Protein AF-A0A820H474-F1 (afdb_monomer)

Radius of gyration: 33.96 Å; Cα contacts (8 Å, |Δi|>4): 277; chains: 1; bounding box: 76×94×63 Å

Foldseek 3Di:
DADDPPPDDPVNLLVVLVVVVVVPVVVSVVSCVVGPDPPVVSVVVNVVVVVVVVVVPPDDDDDPPPDPPPDDDDDDPVVVVVVVVVCVVPDDVVVVVVVVVVVVVVVVVVVVVVVVVVVVVVVVVVLPPQPPDDQAAAADDFLQQLQRQLCSLVSHPPPDDLVVLVVLVVVVCVVDPDDDCVCCVRRFDDPVSSQVSLVVVQKHKDKQPVVVPRDPPPDPQVQFSWKWKDAPNTGIHTWGDRSQWIWTRRNNDPDIDTQGHPVSVVVVVVVCCVVGPDMIMMTMHGHDCPPPPPPD

Nearest PDB structures (foldseek):
  6pgv-assembly1_A  TM=8.578E-01  e=9.387E-12  Homo sapiens
  3o65-assembly4_G  TM=7.743E-01  e=4.081E-11  Homo sapiens
  1yzb-assembly1_A  TM=7.506E-01  e=2.184E-09  Homo sapiens
  2dos-assembly1_A  TM=6.945E-01  e=6.989E-09  Homo sapiens
  6qml-assembly1_A  TM=4.320E-01  e=1.211E-03  Homo sapiens

Mean predicted aligned error: 19.17 Å

Sequence (296 aa):
LPFVPQGRTREHILNEFQAITALNIDDAIHFLDQYDWKLGDIITDYYDGIELKQNSNQNPSLGRFYSHDDFPEQHDEDSDRHYAQLLQLYGDTDEWARQQQQQQQQQQQQQQQQQQQQQQQRQQKSTKAIDNTPIYHEKQRLMRCGLHSLNNLFQIPKLFTPHNLESIVREYDKRKFFNDYRTLWLGNYDLRILIEAINRCGFDVRQINIYHGESIYHLPWDSYFGLLVNLNGAHWFTIKNHNGIYYNLDSTLRKPIQIGQKERLIQYLMDLMRKTRTVYLFVVSQQINEKRHSFK

pLDDT: mean 74.32, std 21.0, range [29.17, 98.69]

Secondary structure (DSSP, 8-state):
---PPTT--HHHHHHHHHHHHTT-HHHHHHHHTTS-S-HHHHHHHHHHHHHHHHHTTS-SS------TTSS-----HHHHHHHHHHHHHH--HHHHHHHHHHHHHHHHHHHHHHHHHHHHHHHHHHHH----PPPP-PPP-TT-HHHHHHHHHHT-TTSS-HHHHHHHHHHHHTT-S---GGGGGGT---HHHHHHHHHTTTEEEEEE-GGGT--TTSS-GGGSSEEEEEETTTEEEEEEEETTEEEE--TTSSSPEEEESHHHHHHHHHHHHHHSS-EEEEEEEE----------

Structure (mmCIF, N/CA/C/O backbone):
data_AF-A0A820H474-F1
#
_entry.id   AF-A0A820H474-F1
#
loop_
_atom_site.group_PDB
_atom_site.id
_atom_site.type_symbol
_atom_site.label_atom_id
_atom_site.label_alt_id
_atom_site.label_comp_id
_atom_site.label_asym_id
_atom_site.label_entity_id
_atom_site.label_seq_id
_atom_site.pdbx_PDB_ins_code
_atom_site.Cartn_x
_atom_site.Cartn_y
_atom_site.Cartn_z
_atom_site.occupancy
_atom_site.B_iso_or_equiv
_atom_site.auth_seq_id
_atom_site.auth_comp_id
_atom_site.auth_asym_id
_atom_site.auth_atom_id
_atom_site.pdbx_PDB_model_num
ATOM 1 N N . LEU A 1 1 ? -5.145 44.796 -23.746 1.00 29.17 1 LEU A N 1
ATOM 2 C CA . LEU A 1 1 ? -6.568 44.745 -23.346 1.00 29.17 1 LEU A CA 1
ATOM 3 C C . LEU A 1 1 ? -6.895 43.282 -23.093 1.00 29.17 1 LEU A C 1
ATOM 5 O O . LEU A 1 1 ? -6.706 42.505 -24.023 1.00 29.17 1 LEU A O 1
ATOM 9 N N . PRO A 1 2 ? -7.228 42.878 -21.859 1.00 35.62 2 PRO A N 1
ATOM 10 C CA . PRO A 1 2 ? -7.486 41.473 -21.566 1.00 35.62 2 PRO A CA 1
ATOM 11 C C . PRO A 1 2 ? -8.771 41.005 -22.265 1.00 35.62 2 PRO A C 1
ATOM 13 O O . PRO A 1 2 ? -9.711 41.779 -22.452 1.00 35.62 2 PRO A O 1
ATOM 16 N N . PHE A 1 3 ? -8.748 39.754 -22.723 1.00 38.84 3 PHE A N 1
ATOM 17 C CA . PHE A 1 3 ? -9.725 39.142 -23.619 1.00 38.84 3 PHE A CA 1
ATOM 18 C C . PHE A 1 3 ? -11.009 38.796 -22.854 1.00 38.84 3 PHE A C 1
ATOM 20 O O . PHE A 1 3 ? -11.059 37.830 -22.101 1.00 38.84 3 PHE A O 1
ATOM 27 N N . VAL A 1 4 ? -12.054 39.598 -23.044 1.00 50.22 4 VAL A N 1
ATOM 28 C CA . VAL A 1 4 ? -13.419 39.253 -22.637 1.00 50.22 4 VAL A CA 1
ATOM 29 C C . VAL A 1 4 ? -14.017 38.402 -23.765 1.00 50.22 4 VAL A C 1
ATOM 31 O O . VAL A 1 4 ? -14.004 38.869 -24.910 1.00 50.22 4 VAL A O 1
ATOM 34 N N . PRO A 1 5 ? -14.525 37.180 -23.508 1.00 48.34 5 PRO A N 1
ATOM 35 C CA . PRO A 1 5 ? -15.262 36.423 -24.517 1.00 48.34 5 PRO A CA 1
ATOM 36 C C . PRO A 1 5 ? -16.361 37.318 -25.100 1.00 48.34 5 PRO A C 1
ATOM 38 O O . PRO A 1 5 ? -17.125 37.921 -24.341 1.00 48.34 5 PRO A O 1
ATOM 41 N N . GLN A 1 6 ? -16.388 37.476 -26.427 1.00 48.12 6 GLN A N 1
ATOM 42 C CA . GLN A 1 6 ? -17.231 38.470 -27.100 1.00 48.12 6 GLN A CA 1
ATOM 43 C C . GLN A 1 6 ? -18.674 38.451 -26.560 1.00 48.12 6 GLN A C 1
ATOM 45 O O . GLN A 1 6 ? -19.366 37.440 -26.645 1.00 48.12 6 GLN A O 1
ATOM 50 N N . GLY A 1 7 ? -19.115 39.586 -26.003 1.00 56.84 7 GLY A N 1
ATOM 51 C CA . GLY A 1 7 ? -20.510 39.835 -25.621 1.00 56.84 7 GLY A CA 1
ATOM 52 C C . GLY A 1 7 ? -20.870 39.719 -24.135 1.00 56.84 7 GLY A C 1
ATOM 53 O O . GLY A 1 7 ? -22.010 40.022 -23.791 1.00 56.84 7 GLY A O 1
ATOM 54 N N . ARG A 1 8 ? -19.958 39.331 -23.230 1.00 63.09 8 ARG A N 1
ATOM 55 C CA . ARG A 1 8 ? -20.261 39.295 -21.782 1.00 63.09 8 ARG A CA 1
ATOM 56 C C . ARG A 1 8 ? -19.648 40.481 -21.041 1.00 63.09 8 ARG A C 1
ATOM 58 O O . ARG A 1 8 ? -18.460 40.734 -21.162 1.00 63.09 8 ARG A O 1
ATOM 65 N N . THR A 1 9 ? -20.443 41.217 -20.270 1.00 69.69 9 THR A N 1
ATOM 66 C CA . THR A 1 9 ? -19.934 42.292 -19.405 1.00 69.69 9 THR A CA 1
ATOM 67 C C . THR A 1 9 ? -19.422 41.701 -18.091 1.00 69.69 9 THR A C 1
ATOM 69 O O . THR A 1 9 ? -19.825 40.608 -17.689 1.00 69.69 9 THR A O 1
ATOM 72 N N . ARG A 1 10 ? -18.550 42.435 -17.389 1.00 66.38 10 ARG A N 1
ATOM 73 C CA . ARG A 1 10 ? -18.084 42.081 -16.033 1.00 66.38 10 ARG A CA 1
ATOM 74 C C . ARG A 1 10 ? -19.255 41.804 -15.082 1.00 66.38 10 ARG A C 1
ATOM 76 O O . ARG A 1 10 ? -19.205 40.869 -14.294 1.00 66.38 10 ARG A O 1
ATOM 83 N N . GLU A 1 11 ? -20.318 42.592 -15.204 1.00 66.19 11 GLU A N 1
ATOM 84 C CA . GLU A 1 11 ? -21.533 42.480 -14.397 1.00 66.19 11 GLU A CA 1
ATOM 85 C C . GLU A 1 11 ? -22.306 41.181 -14.672 1.00 66.19 11 GLU A C 1
ATOM 87 O O . GLU A 1 11 ? -22.766 40.531 -13.738 1.00 66.19 11 GLU A O 1
ATOM 92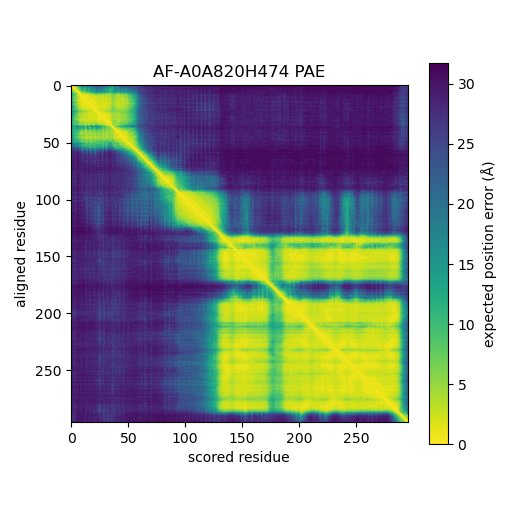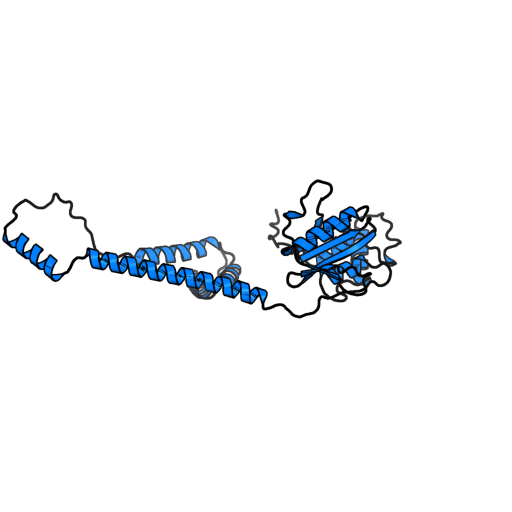 N N . HIS A 1 12 ? -22.372 40.730 -15.931 1.00 71.88 12 HIS A N 1
ATOM 93 C CA . HIS A 1 12 ? -22.974 39.433 -16.259 1.00 71.88 12 HIS A CA 1
ATOM 94 C C . HIS A 1 12 ? -22.206 38.266 -15.628 1.00 71.88 12 HIS A C 1
ATOM 96 O O . HIS A 1 12 ? -22.824 37.346 -15.098 1.00 71.88 12 HIS A O 1
ATOM 102 N N . ILE A 1 13 ? -20.872 38.325 -15.646 1.00 70.56 13 ILE A N 1
ATOM 103 C CA . ILE A 1 13 ? -20.016 37.287 -15.054 1.00 70.56 13 ILE A CA 1
ATOM 104 C C . ILE A 1 13 ? -20.186 37.262 -13.529 1.00 70.56 13 ILE A C 1
ATOM 106 O O . ILE A 1 13 ? -20.296 36.184 -12.948 1.00 70.56 13 ILE A O 1
ATOM 110 N N . LEU A 1 14 ? -20.268 38.433 -12.886 1.00 72.31 14 LEU A N 1
ATOM 111 C CA . LEU A 1 14 ? -20.491 38.529 -11.443 1.00 72.31 14 LEU A CA 1
ATOM 112 C C . LEU A 1 14 ? -21.861 37.959 -11.046 1.00 72.31 14 LEU A C 1
ATOM 114 O O . LEU A 1 14 ? -21.935 37.171 -10.111 1.00 72.31 14 LEU A O 1
ATOM 118 N N . ASN A 1 15 ? -22.932 38.286 -11.772 1.00 73.19 15 ASN A N 1
ATOM 119 C CA . ASN A 1 15 ? -24.275 37.777 -11.469 1.00 73.19 15 ASN A CA 1
ATOM 120 C C . ASN A 1 15 ? -24.384 36.251 -11.636 1.00 73.19 15 ASN A C 1
ATOM 122 O O . ASN A 1 15 ? -25.023 35.580 -10.826 1.00 73.19 15 ASN A O 1
ATOM 126 N N . GLU A 1 16 ? -23.739 35.685 -12.657 1.00 74.25 16 GLU A N 1
ATOM 127 C CA . GLU A 1 16 ? -23.699 34.235 -12.873 1.00 74.25 16 GLU A CA 1
ATOM 128 C C . GLU A 1 16 ? -22.877 33.535 -11.780 1.00 74.25 16 GLU A C 1
ATOM 130 O O . GLU A 1 16 ? -23.327 32.546 -11.203 1.00 74.25 16 GLU A O 1
ATOM 135 N N . PHE A 1 17 ? -21.733 34.112 -11.397 1.00 74.19 17 PHE A N 1
ATOM 136 C CA . PHE A 1 17 ? -20.937 33.637 -10.266 1.00 74.19 17 PHE A CA 1
ATOM 137 C C . PHE A 1 17 ? -21.728 33.652 -8.947 1.00 74.19 17 PHE A C 1
ATOM 139 O O . PHE A 1 17 ? -21.690 32.676 -8.197 1.00 74.19 17 PHE A O 1
ATOM 146 N N . GLN A 1 18 ? -22.496 34.712 -8.678 1.00 70.88 18 GLN A N 1
ATOM 147 C CA . GLN A 1 18 ? -23.372 34.805 -7.504 1.00 70.88 18 GLN A CA 1
ATOM 148 C C . GLN A 1 18 ? -24.425 33.691 -7.489 1.00 70.88 18 GLN A C 1
ATOM 150 O O . GLN A 1 18 ? -24.633 33.046 -6.460 1.00 70.88 18 GLN A O 1
ATOM 155 N N . ALA A 1 19 ? -25.059 33.430 -8.637 1.00 70.88 19 ALA A N 1
ATOM 156 C CA . ALA A 1 19 ? -26.071 32.386 -8.766 1.00 70.88 19 ALA A CA 1
ATOM 157 C C . ALA A 1 19 ? -25.490 30.978 -8.555 1.00 70.88 19 ALA A C 1
ATOM 159 O O . ALA A 1 19 ? -26.107 30.160 -7.874 1.00 70.88 19 ALA A O 1
ATOM 160 N N . ILE A 1 20 ? -24.295 30.702 -9.089 1.00 66.06 20 ILE A N 1
ATOM 161 C CA . ILE A 1 20 ? -23.618 29.408 -8.919 1.00 66.06 20 ILE A CA 1
ATOM 162 C C . ILE A 1 20 ? -23.154 29.235 -7.467 1.00 66.06 20 ILE A C 1
ATOM 164 O O . ILE A 1 20 ? -23.406 28.190 -6.873 1.00 66.06 20 ILE A O 1
ATOM 168 N N . THR A 1 21 ? -22.574 30.274 -6.855 1.00 67.12 21 THR A N 1
ATOM 169 C CA . THR A 1 21 ? -22.100 30.240 -5.456 1.00 67.12 21 THR A CA 1
ATOM 170 C C . THR A 1 21 ? -23.235 29.962 -4.469 1.00 67.12 21 THR A C 1
ATOM 172 O O . THR A 1 21 ? -23.033 29.251 -3.487 1.00 67.12 21 THR A O 1
ATOM 175 N N . ALA A 1 22 ? -24.443 30.472 -4.734 1.00 66.25 22 ALA A N 1
ATOM 176 C CA . ALA A 1 22 ? -25.623 30.196 -3.913 1.00 66.25 22 ALA A CA 1
ATOM 177 C C . ALA A 1 22 ? -26.057 28.717 -3.942 1.00 66.25 22 ALA A C 1
ATOM 179 O O . ALA A 1 22 ? -26.759 28.267 -3.036 1.00 66.25 22 ALA A O 1
ATOM 180 N N . LEU A 1 23 ? -25.653 27.967 -4.971 1.00 64.62 23 LEU A N 1
ATOM 181 C CA . LEU A 1 23 ? -25.986 26.556 -5.154 1.00 64.62 23 LEU A CA 1
ATOM 182 C C . LEU A 1 23 ? -24.843 25.635 -4.709 1.00 64.62 23 LEU A C 1
ATOM 184 O O . LEU A 1 23 ? -25.094 24.649 -4.015 1.00 64.62 23 LEU A O 1
ATOM 188 N N . ASN A 1 24 ? -23.605 25.944 -5.108 1.00 69.56 24 ASN A N 1
ATOM 189 C CA . ASN A 1 24 ? -22.411 25.164 -4.796 1.00 69.56 24 ASN A CA 1
ATOM 190 C C . ASN A 1 24 ? -21.128 25.999 -4.973 1.00 69.56 24 ASN A C 1
ATOM 192 O O . ASN A 1 24 ? -20.875 26.565 -6.036 1.00 69.56 24 ASN A O 1
ATOM 196 N N . ILE A 1 25 ? -20.283 26.030 -3.941 1.00 60.50 25 ILE A N 1
ATOM 197 C CA . ILE A 1 25 ? -19.043 26.812 -3.945 1.00 60.50 25 ILE A CA 1
ATOM 198 C C . ILE A 1 25 ? -17.954 26.200 -4.840 1.00 60.50 25 ILE A C 1
ATOM 200 O O . ILE A 1 25 ? -17.202 26.939 -5.469 1.00 60.50 25 ILE A O 1
ATOM 204 N N . ASP A 1 26 ? -17.903 24.871 -4.963 1.00 61.31 26 ASP A N 1
ATOM 205 C CA . ASP A 1 26 ? -16.876 24.187 -5.762 1.00 61.31 26 ASP A CA 1
ATOM 206 C C . ASP A 1 26 ? -17.109 24.404 -7.266 1.00 61.31 26 ASP A C 1
ATOM 208 O O . ASP A 1 26 ? -16.172 24.648 -8.031 1.00 61.31 26 ASP A O 1
ATOM 212 N N . ASP A 1 27 ? -18.378 24.422 -7.685 1.00 65.75 27 ASP A N 1
ATOM 213 C CA . ASP A 1 27 ? -18.767 24.736 -9.063 1.00 65.75 27 ASP A CA 1
ATOM 214 C C . ASP A 1 27 ? -18.504 26.212 -9.398 1.00 65.75 27 ASP A C 1
ATOM 216 O O . ASP A 1 27 ? -18.138 26.541 -10.528 1.00 65.75 27 ASP A O 1
ATOM 220 N N . ALA A 1 28 ? -18.627 27.109 -8.414 1.00 62.97 28 ALA A N 1
ATOM 221 C CA . ALA A 1 28 ? -18.324 28.528 -8.577 1.00 62.97 28 ALA A CA 1
ATOM 222 C C . ALA A 1 28 ? -16.819 28.767 -8.786 1.00 62.97 28 ALA A C 1
ATOM 224 O O . ALA A 1 28 ? -16.430 29.567 -9.637 1.00 62.97 28 ALA A O 1
ATOM 225 N N . ILE A 1 29 ? -15.969 28.025 -8.069 1.00 61.88 29 ILE A N 1
ATOM 226 C CA . ILE A 1 29 ? -14.510 28.043 -8.256 1.00 61.88 29 ILE A CA 1
ATOM 227 C C . ILE A 1 29 ? -14.154 27.542 -9.662 1.00 61.88 29 ILE A C 1
ATOM 229 O O . ILE A 1 29 ? -13.389 28.194 -10.372 1.00 61.88 29 ILE A O 1
ATOM 233 N N . HIS A 1 30 ? -14.759 26.436 -10.106 1.00 66.94 30 HIS A N 1
ATOM 234 C CA . HIS A 1 30 ? -14.556 25.917 -11.460 1.00 66.94 30 HIS A CA 1
ATOM 235 C C . HIS A 1 30 ? -15.067 26.856 -12.563 1.00 66.94 30 HIS A C 1
ATOM 237 O O . HIS A 1 30 ? -14.455 26.922 -13.630 1.00 66.94 30 HIS A O 1
ATOM 243 N N . PHE A 1 31 ? -16.159 27.588 -12.326 1.00 70.44 31 PHE A N 1
ATOM 244 C CA . PHE A 1 31 ? -16.670 28.610 -13.243 1.00 70.44 31 PHE A CA 1
ATOM 245 C C . PHE A 1 31 ? -15.682 29.772 -13.406 1.00 70.44 31 PHE A C 1
ATOM 247 O O . PHE A 1 31 ? -15.461 30.237 -14.524 1.00 70.44 31 PHE A O 1
ATOM 254 N N . LEU A 1 32 ? -15.046 30.216 -12.317 1.00 64.88 32 LEU A N 1
ATOM 255 C CA . LEU A 1 32 ? -14.067 31.302 -12.374 1.00 64.88 32 LEU A CA 1
ATOM 256 C C . LEU A 1 32 ? -12.734 30.897 -13.007 1.00 64.88 32 LEU A C 1
ATOM 258 O O . LEU A 1 32 ? -12.120 31.724 -13.676 1.00 64.88 32 LEU A O 1
ATOM 262 N N . ASP A 1 33 ? -12.328 29.632 -12.880 1.00 64.88 33 ASP A N 1
ATOM 263 C CA . ASP A 1 33 ? -11.108 29.089 -13.503 1.00 64.88 33 ASP A CA 1
ATOM 264 C C . ASP A 1 33 ? -11.126 29.184 -15.048 1.00 64.88 33 ASP A C 1
ATOM 266 O O . ASP A 1 33 ? -10.090 29.055 -15.700 1.00 64.88 33 ASP A O 1
ATOM 270 N N . GLN A 1 34 ? -12.297 29.432 -15.647 1.00 67.12 34 GLN A N 1
ATOM 271 C CA . GLN A 1 34 ? -12.477 29.626 -17.091 1.00 67.12 34 GLN A CA 1
ATOM 272 C C . GLN A 1 34 ? -12.147 31.050 -17.561 1.00 67.12 34 GLN A C 1
ATOM 274 O O . GLN A 1 34 ? -12.079 31.296 -18.769 1.00 67.12 34 GLN A O 1
ATOM 279 N N . TYR A 1 35 ? -11.945 31.991 -16.636 1.00 63.78 35 TYR A N 1
ATOM 280 C CA . TYR A 1 35 ? -11.673 33.385 -16.944 1.00 63.78 35 TYR A CA 1
ATOM 281 C C . TYR A 1 35 ? -10.276 33.793 -16.445 1.00 63.78 35 TYR A C 1
ATOM 283 O O . TYR A 1 35 ? -9.976 33.734 -15.261 1.00 63.78 35 TYR A O 1
ATOM 291 N N . ASP A 1 36 ? -9.420 34.261 -17.359 1.00 52.41 36 ASP A N 1
ATOM 292 C CA . ASP A 1 36 ? -7.988 34.562 -17.132 1.00 52.41 36 ASP A CA 1
ATOM 293 C C . ASP A 1 36 ? -7.721 35.842 -16.299 1.00 52.41 36 ASP A C 1
ATOM 295 O O . ASP A 1 36 ? -6.637 36.424 -16.334 1.00 52.41 36 ASP A O 1
ATOM 299 N N . TRP A 1 37 ? -8.721 36.348 -15.573 1.00 53.03 37 TRP A N 1
ATOM 300 C CA . TRP A 1 37 ? -8.596 37.556 -14.757 1.00 53.03 37 TRP A CA 1
ATOM 301 C C . TRP A 1 37 ? -8.612 37.223 -13.269 1.00 53.03 37 TRP A C 1
ATOM 303 O O . TRP A 1 37 ? -9.170 36.218 -12.844 1.00 53.03 37 TRP A O 1
ATOM 313 N N . LYS A 1 38 ? -7.935 38.064 -12.480 1.00 52.91 38 LYS A N 1
ATOM 314 C CA . LYS A 1 38 ? -7.647 37.852 -11.058 1.00 52.91 38 LYS A CA 1
ATOM 315 C C . LYS A 1 38 ? -8.900 37.413 -10.296 1.00 52.91 38 LYS A C 1
ATOM 317 O O . LYS A 1 38 ? -9.735 38.244 -9.954 1.00 52.91 38 LYS A O 1
ATOM 322 N N . LEU A 1 39 ? -8.946 36.119 -9.967 1.00 51.38 39 LEU A N 1
ATOM 323 C CA . LEU A 1 39 ? -9.909 35.468 -9.073 1.00 51.38 39 LEU A CA 1
ATOM 324 C C . LEU A 1 39 ? -10.224 36.331 -7.835 1.00 51.38 39 LEU A C 1
ATOM 326 O O . LEU A 1 39 ? -11.364 36.399 -7.390 1.00 51.38 39 LEU A O 1
ATOM 330 N N . GLY A 1 40 ? -9.208 37.040 -7.330 1.00 52.34 40 GLY A N 1
ATOM 331 C CA . GLY A 1 40 ? -9.319 37.963 -6.205 1.00 52.34 40 GLY A CA 1
ATOM 332 C C . GLY A 1 40 ? -10.338 39.084 -6.406 1.00 52.34 40 GLY A C 1
ATOM 333 O O . GLY A 1 40 ? -11.150 39.289 -5.520 1.00 52.34 40 GLY A O 1
ATOM 334 N N . ASP A 1 41 ? -10.374 39.755 -7.561 1.00 59.50 41 ASP A N 1
ATOM 335 C CA . ASP A 1 41 ? -11.174 40.980 -7.719 1.00 59.50 41 ASP A CA 1
ATOM 336 C C . ASP A 1 41 ? -12.693 40.684 -7.771 1.00 59.50 41 ASP A C 1
ATOM 338 O O . ASP A 1 41 ? -13.494 41.501 -7.330 1.00 59.50 41 ASP A O 1
ATOM 342 N N . ILE A 1 42 ? -13.115 39.512 -8.275 1.00 58.66 42 ILE A N 1
ATOM 343 C CA . ILE A 1 42 ? -14.535 39.070 -8.251 1.00 58.66 42 ILE A CA 1
ATOM 344 C C . ILE A 1 42 ? -14.956 38.687 -6.853 1.00 58.66 42 ILE A C 1
ATOM 346 O O . ILE A 1 42 ? -16.050 39.021 -6.406 1.00 58.66 42 ILE A O 1
ATOM 350 N N . ILE A 1 43 ? -14.099 37.897 -6.212 1.00 58.91 43 ILE A N 1
ATOM 351 C CA . ILE A 1 43 ? -14.363 37.331 -4.904 1.00 58.91 43 ILE A CA 1
ATOM 352 C C . ILE A 1 43 ? -14.463 38.476 -3.900 1.00 58.91 43 ILE A C 1
ATOM 354 O O . ILE A 1 43 ? -15.434 38.525 -3.150 1.00 58.91 43 ILE A O 1
ATOM 358 N N . THR A 1 44 ? -13.529 39.429 -3.949 1.00 56.59 44 THR A N 1
ATOM 359 C CA . THR A 1 44 ? -13.573 40.648 -3.140 1.00 56.59 44 THR A CA 1
ATOM 360 C C . THR A 1 44 ? -14.863 41.428 -3.388 1.00 56.59 44 THR A C 1
ATOM 362 O O . THR A 1 44 ? -15.607 41.628 -2.439 1.00 56.59 44 THR A O 1
ATOM 365 N N . ASP A 1 45 ? -15.225 41.742 -4.637 1.00 62.88 45 ASP A N 1
ATOM 366 C CA . ASP A 1 45 ? -16.471 42.474 -4.930 1.00 62.88 45 ASP A CA 1
ATOM 367 C C . ASP A 1 45 ? -17.743 41.727 -4.470 1.00 62.88 45 ASP A C 1
ATOM 369 O O . ASP A 1 45 ? -18.729 42.347 -4.062 1.00 62.88 45 ASP A O 1
ATOM 373 N N . TYR A 1 46 ? -17.757 40.390 -4.539 1.00 64.44 46 TYR A N 1
ATOM 374 C CA . TYR A 1 46 ? -18.878 39.578 -4.061 1.00 64.44 46 TYR A CA 1
ATOM 375 C C . TYR A 1 46 ? -19.029 39.652 -2.541 1.00 64.44 46 TYR A C 1
ATOM 377 O O . TYR A 1 46 ? -20.136 39.880 -2.047 1.00 64.44 46 TYR A O 1
ATOM 385 N N . TYR A 1 47 ? -17.930 39.475 -1.805 1.00 57.38 47 TYR A N 1
ATOM 386 C CA . TYR A 1 47 ? -17.945 39.531 -0.346 1.00 57.38 47 TYR A CA 1
ATOM 387 C C . TYR A 1 47 ? -18.170 40.958 0.167 1.00 57.38 47 TYR A C 1
ATOM 389 O O . TYR A 1 47 ? -18.993 41.128 1.064 1.00 57.38 47 TYR A O 1
ATOM 397 N N . ASP A 1 48 ? -17.589 41.974 -0.474 1.00 61.38 48 ASP A N 1
ATOM 398 C CA . ASP A 1 48 ? -17.863 43.387 -0.190 1.00 61.38 48 ASP A CA 1
ATOM 399 C C . ASP A 1 48 ? -19.342 43.714 -0.451 1.00 61.38 48 ASP A C 1
ATOM 401 O O . ASP A 1 48 ? -19.987 44.405 0.334 1.00 61.38 48 ASP A O 1
ATOM 405 N N . GLY A 1 49 ? -19.943 43.162 -1.511 1.00 59.31 49 GLY A N 1
ATOM 406 C CA . GLY A 1 49 ? -21.375 43.292 -1.787 1.00 59.31 49 GLY A CA 1
ATOM 407 C C . GLY A 1 49 ? -22.277 42.611 -0.747 1.00 59.31 49 GLY A C 1
ATOM 408 O O . GLY A 1 49 ? -23.377 43.101 -0.475 1.00 59.31 49 GLY A O 1
ATOM 409 N N . ILE A 1 50 ? -21.838 41.500 -0.145 1.00 56.44 50 ILE A N 1
ATOM 410 C CA . ILE A 1 50 ? -22.527 40.852 0.984 1.00 56.44 50 ILE A CA 1
ATOM 411 C C . ILE A 1 50 ? -22.394 41.709 2.243 1.00 56.44 50 ILE A C 1
ATOM 413 O O . ILE A 1 50 ? -23.393 41.938 2.923 1.00 56.44 50 ILE A O 1
ATOM 417 N N . GLU A 1 51 ? -21.196 42.207 2.536 1.00 44.06 51 GLU A N 1
ATOM 418 C CA . GLU A 1 51 ? -20.903 43.013 3.721 1.00 44.06 51 GLU A CA 1
ATOM 419 C C . GLU A 1 51 ? -21.620 44.372 3.663 1.00 44.06 51 GLU A C 1
ATOM 421 O O . GLU A 1 51 ? -22.220 44.809 4.645 1.00 44.06 51 GLU A O 1
ATOM 426 N N . LEU A 1 52 ? -21.705 44.985 2.477 1.00 44.88 52 LEU A N 1
ATOM 427 C CA . LEU A 1 52 ? -22.513 46.179 2.225 1.00 44.88 52 LEU A CA 1
ATOM 428 C C . LEU A 1 52 ? -24.017 45.905 2.345 1.00 44.88 52 LEU A C 1
ATOM 430 O O . LEU A 1 52 ? -24.722 46.749 2.889 1.00 44.88 52 LEU A O 1
ATOM 434 N N . LYS A 1 53 ? -24.527 44.742 1.905 1.00 47.38 53 LYS A N 1
ATOM 435 C CA . LYS A 1 53 ? -25.948 44.362 2.080 1.00 47.38 53 LYS A CA 1
ATOM 436 C C . LYS A 1 53 ? -26.306 44.021 3.531 1.00 47.38 53 LYS A C 1
ATOM 438 O O . LYS A 1 53 ? -27.436 44.254 3.961 1.00 47.38 53 LYS A O 1
ATOM 443 N N . GLN A 1 54 ? -25.357 43.476 4.290 1.00 41.50 54 GLN A N 1
ATOM 444 C CA . GLN A 1 54 ? -25.508 43.219 5.723 1.00 41.50 54 GLN A CA 1
ATOM 445 C C . GLN A 1 54 ? -25.439 44.521 6.535 1.00 41.50 54 GLN A C 1
ATOM 447 O O . GLN A 1 54 ? -26.235 44.694 7.457 1.00 41.50 54 GLN A O 1
ATOM 452 N N . ASN A 1 55 ? -24.594 45.475 6.130 1.00 38.78 55 ASN A N 1
ATOM 453 C CA . ASN A 1 55 ? -24.528 46.811 6.729 1.00 38.78 55 ASN A CA 1
ATOM 454 C C . ASN A 1 55 ? -25.675 47.736 6.278 1.00 38.78 55 ASN A C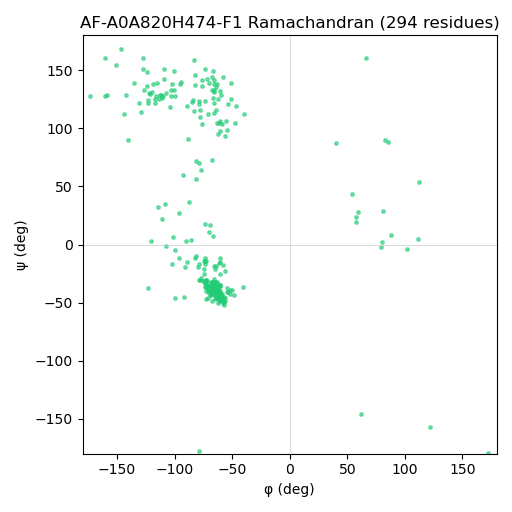 1
ATOM 456 O O . ASN A 1 55 ? -26.121 48.567 7.062 1.00 38.78 55 ASN A O 1
ATOM 460 N N . SER A 1 56 ? -26.235 47.570 5.073 1.00 41.00 56 SER A N 1
ATOM 461 C CA . SER A 1 56 ? -27.406 48.339 4.613 1.00 41.00 56 SER A CA 1
ATOM 462 C C . SER A 1 56 ? -28.725 47.901 5.257 1.00 41.00 56 SER A C 1
ATOM 464 O O . SER A 1 56 ? -29.719 48.614 5.155 1.0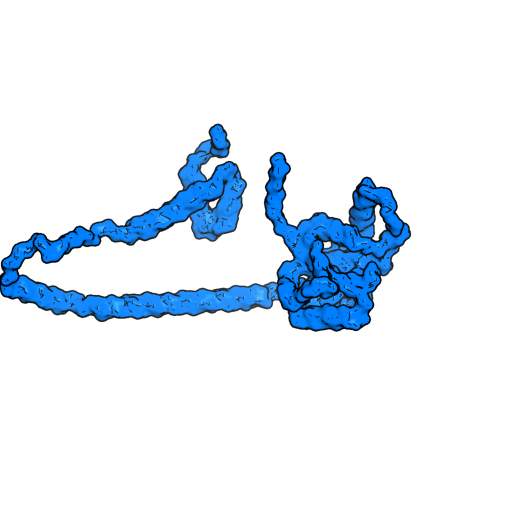0 41.00 56 SER A O 1
ATOM 466 N N . ASN A 1 57 ? -28.747 46.738 5.917 1.00 36.72 57 ASN A N 1
ATOM 467 C CA . ASN A 1 57 ? -29.874 46.281 6.734 1.00 36.72 57 ASN A CA 1
ATOM 468 C C . ASN A 1 57 ? -29.823 46.808 8.181 1.00 36.72 57 ASN A C 1
ATOM 470 O O . ASN A 1 57 ? -30.709 46.494 8.977 1.00 36.72 57 ASN A O 1
ATOM 474 N N . GLN A 1 58 ? -28.847 47.660 8.519 1.00 36.19 58 GLN A N 1
ATOM 475 C CA . GLN A 1 58 ? -28.916 48.515 9.700 1.00 36.19 58 GLN A CA 1
ATOM 476 C C . GLN A 1 58 ? -29.611 49.838 9.344 1.00 36.19 58 GLN A C 1
ATOM 478 O O . GLN A 1 58 ? -28.995 50.804 8.913 1.00 36.19 58 GLN A O 1
ATOM 483 N N . ASN A 1 59 ? -30.932 49.834 9.519 1.00 30.73 59 ASN A N 1
ATOM 484 C CA . ASN A 1 59 ? -31.743 50.956 9.998 1.00 30.73 59 ASN A CA 1
ATOM 485 C C . ASN A 1 59 ? -31.379 52.372 9.471 1.00 30.73 59 ASN A C 1
ATOM 487 O O . ASN A 1 59 ? -30.666 53.119 10.146 1.00 30.73 59 ASN A O 1
ATOM 491 N N . PRO A 1 60 ? -31.908 52.822 8.316 1.00 34.03 60 PRO A N 1
ATOM 492 C CA . PRO A 1 60 ? -31.929 54.242 8.018 1.00 34.03 60 PRO A CA 1
ATOM 493 C C . PRO A 1 60 ? -32.999 54.889 8.901 1.00 34.03 60 PRO A C 1
ATOM 495 O O . PRO A 1 60 ? -34.167 54.522 8.827 1.00 34.03 60 PRO A O 1
ATOM 498 N N . SER A 1 61 ? -32.587 55.885 9.685 1.00 42.50 61 SER A N 1
ATOM 499 C CA . SER A 1 61 ? -33.387 56.719 10.595 1.00 42.50 61 SER A CA 1
ATOM 500 C C . SER A 1 61 ? -33.683 56.136 11.981 1.00 42.50 61 SER A C 1
ATOM 502 O O . SER A 1 61 ? -34.722 55.543 12.219 1.00 42.50 61 SER A O 1
ATOM 504 N N . LEU A 1 62 ? -32.790 56.415 12.934 1.00 31.77 62 LEU A N 1
ATOM 505 C CA . LEU A 1 62 ? -33.134 56.863 14.291 1.00 31.77 62 LEU A CA 1
ATOM 506 C C . LEU A 1 62 ? -31.843 57.227 15.032 1.00 31.77 62 LEU A C 1
ATOM 508 O O . LEU A 1 62 ? -30.906 56.438 15.075 1.00 31.77 62 LEU A O 1
ATOM 512 N N . GLY A 1 63 ? -31.801 58.429 15.610 1.00 30.95 63 GLY A N 1
ATOM 513 C CA . GLY A 1 63 ? -30.738 58.825 16.535 1.00 30.95 63 GLY A CA 1
ATOM 514 C C . GLY A 1 63 ? -29.799 59.922 16.039 1.00 30.95 63 GLY A C 1
ATOM 515 O O . GLY A 1 63 ? -28.583 59.787 16.137 1.00 30.95 63 GLY A O 1
ATOM 516 N N . ARG A 1 64 ? -30.341 61.072 15.609 1.00 32.41 64 ARG A N 1
ATOM 517 C CA . ARG A 1 64 ? -29.709 62.330 16.035 1.00 32.41 64 ARG A CA 1
ATOM 518 C C . ARG A 1 64 ? -29.762 62.302 17.561 1.00 32.41 64 ARG A C 1
ATOM 520 O O . ARG A 1 64 ? -30.834 62.467 18.134 1.00 32.41 64 ARG A O 1
ATOM 527 N N . PHE A 1 65 ? -28.633 62.010 18.193 1.00 30.73 65 PHE A N 1
ATOM 528 C CA . PHE A 1 65 ? -28.461 62.264 19.612 1.00 30.73 65 PHE A CA 1
ATOM 529 C C . PHE A 1 65 ? -28.600 63.773 19.800 1.00 30.73 65 PHE A C 1
ATOM 531 O O . PHE A 1 65 ? -27.721 64.540 19.414 1.00 30.73 65 PHE A O 1
ATOM 538 N N . TYR A 1 66 ? -29.747 64.196 20.324 1.00 31.58 66 TYR A N 1
ATOM 539 C CA . TYR A 1 66 ? -29.831 65.469 21.014 1.00 31.58 66 TYR A CA 1
ATOM 540 C C . TYR A 1 66 ? -28.922 65.335 22.236 1.00 31.58 66 TYR A C 1
ATOM 542 O O . TYR A 1 66 ? -29.135 64.456 23.074 1.00 31.58 66 TYR A O 1
ATOM 550 N N . SER A 1 67 ? -27.858 66.138 22.276 1.00 32.44 67 SER A N 1
ATOM 551 C CA . SER A 1 67 ? -27.066 66.314 23.489 1.00 32.44 67 SER A CA 1
ATOM 552 C C . SER A 1 67 ? -27.995 66.824 24.585 1.00 32.44 67 SER A C 1
ATOM 554 O O . SER A 1 67 ? -28.916 67.596 24.315 1.00 32.44 67 SER A O 1
ATOM 556 N N . HIS A 1 68 ? -27.757 66.392 25.816 1.00 40.97 68 HIS A N 1
ATOM 557 C CA . HIS A 1 68 ? -28.582 66.686 26.988 1.00 40.97 68 HIS A CA 1
ATOM 558 C C . HIS A 1 68 ? -28.517 68.164 27.444 1.00 40.97 68 HIS A C 1
ATOM 560 O O . HIS A 1 68 ? -28.929 68.469 28.554 1.00 40.97 68 HIS A O 1
ATOM 566 N N . ASP A 1 69 ? -28.031 69.074 26.591 1.00 39.31 69 ASP A N 1
ATOM 567 C CA . ASP A 1 69 ? -27.719 70.471 26.924 1.00 39.31 69 ASP A CA 1
ATOM 568 C C . ASP A 1 69 ? -28.512 71.509 26.098 1.00 39.31 69 ASP A C 1
ATOM 570 O O . ASP A 1 69 ? -28.304 72.707 26.268 1.00 39.31 69 ASP A O 1
ATOM 574 N N . ASP A 1 70 ? -29.435 71.088 25.221 1.00 39.00 70 ASP A N 1
ATOM 575 C CA . ASP A 1 70 ? -30.106 71.984 24.255 1.00 39.00 70 ASP A CA 1
ATOM 576 C C . ASP A 1 70 ? -31.625 72.171 24.472 1.00 39.00 70 ASP A C 1
ATOM 578 O O . ASP A 1 70 ? -32.358 72.398 23.511 1.00 39.00 70 ASP A O 1
ATOM 582 N N . PHE A 1 71 ? -32.136 72.128 25.709 1.00 35.50 71 PHE A N 1
ATOM 583 C CA . PHE A 1 71 ? -33.474 72.669 26.014 1.00 35.50 71 PHE A CA 1
ATOM 584 C C . PHE A 1 71 ? -33.508 73.370 27.385 1.00 35.50 71 PHE A C 1
ATOM 586 O O . PHE A 1 71 ? -33.083 72.779 28.375 1.00 35.50 71 PHE A O 1
ATOM 593 N N . PRO A 1 72 ? -34.001 74.622 27.469 1.00 38.47 72 PRO A N 1
ATOM 594 C CA . PRO A 1 72 ? -34.056 75.366 28.723 1.00 38.47 72 PRO A CA 1
ATOM 595 C C . PRO A 1 72 ? -35.053 74.737 29.708 1.00 38.47 72 PRO A C 1
ATOM 597 O O . PRO A 1 72 ? -36.190 74.437 29.346 1.00 38.47 72 PRO A O 1
ATOM 600 N N . GLU A 1 73 ? -34.611 74.579 30.958 1.00 48.25 73 GLU A N 1
ATOM 601 C CA . GLU A 1 73 ? -35.386 74.107 32.110 1.00 48.25 73 GLU A CA 1
ATOM 602 C C . GLU A 1 73 ? -36.661 74.938 32.327 1.00 48.25 73 GLU A C 1
ATOM 604 O O . GLU A 1 73 ? -36.633 75.993 32.961 1.00 48.25 73 GLU A O 1
ATOM 609 N N . GLN A 1 74 ? -37.799 74.432 31.853 1.00 48.62 74 GLN A N 1
ATOM 610 C CA . GLN A 1 74 ? -39.114 74.711 32.431 1.00 48.62 74 GLN A CA 1
ATOM 611 C C . GLN A 1 74 ? -39.935 73.418 32.395 1.00 48.62 74 GLN A C 1
ATOM 613 O O . GLN A 1 74 ? -40.603 73.113 31.410 1.00 48.62 74 GLN A O 1
ATOM 618 N N . HIS A 1 75 ? -39.837 72.627 33.466 1.00 44.72 75 HIS A N 1
ATOM 619 C CA . HIS A 1 75 ? -40.695 71.464 33.682 1.00 44.72 75 HIS A CA 1
ATOM 620 C C . HIS A 1 75 ? -42.021 71.925 34.300 1.00 44.72 75 HIS A C 1
ATOM 622 O O . HIS A 1 75 ? -42.041 72.441 35.416 1.00 44.72 75 HIS A O 1
ATOM 628 N N . ASP A 1 76 ? -43.107 71.753 33.549 1.00 53.97 76 ASP A N 1
ATOM 629 C CA . ASP A 1 76 ? -44.488 71.964 33.991 1.00 53.97 76 ASP A CA 1
ATOM 630 C C . ASP A 1 76 ? -45.080 70.614 34.447 1.00 53.97 76 ASP A C 1
ATOM 632 O O . ASP A 1 76 ? -44.855 69.590 33.790 1.00 53.97 76 ASP A O 1
ATOM 636 N N . GLU A 1 77 ? -45.830 70.592 35.556 1.00 55.16 77 GLU A N 1
ATOM 637 C CA . GLU A 1 77 ? -46.319 69.367 36.234 1.00 55.16 77 GLU A CA 1
ATOM 638 C C . GLU A 1 77 ? -47.184 68.454 35.333 1.00 55.16 77 GLU A C 1
ATOM 640 O O . GLU A 1 77 ? -47.361 67.264 35.615 1.00 55.16 77 GLU A O 1
ATOM 645 N N . ASP A 1 78 ? -47.707 68.981 34.222 1.00 53.75 78 ASP A N 1
ATOM 646 C CA . ASP A 1 78 ? -48.514 68.234 33.252 1.00 53.75 78 ASP A CA 1
ATOM 647 C C . ASP A 1 78 ? -47.691 67.274 32.369 1.00 53.75 78 ASP A C 1
ATOM 649 O O . ASP A 1 78 ? -48.214 66.247 31.920 1.00 53.75 78 ASP A O 1
ATOM 653 N N . SER A 1 79 ? -46.395 67.535 32.153 1.00 52.50 79 SER A N 1
ATOM 654 C CA . SER A 1 79 ? -45.539 66.648 31.340 1.00 52.50 79 SER A CA 1
ATOM 655 C C . SER A 1 79 ? -45.200 65.340 32.060 1.00 52.50 79 SER A C 1
ATOM 657 O O . SER A 1 79 ? -45.206 64.271 31.442 1.00 52.50 79 SER A O 1
ATOM 659 N N . ASP A 1 80 ? -44.999 65.394 33.377 1.00 54.94 80 ASP A N 1
ATOM 660 C CA . ASP A 1 80 ? -44.677 64.213 34.187 1.00 54.94 80 ASP A CA 1
ATOM 661 C C . ASP A 1 80 ? -45.867 63.248 34.282 1.00 54.94 80 ASP A C 1
ATOM 663 O O . ASP A 1 80 ? -45.697 62.024 34.260 1.00 54.94 80 ASP A O 1
ATOM 667 N N . ARG A 1 81 ? -47.100 63.775 34.292 1.00 56.06 81 ARG A N 1
ATOM 668 C CA . ARG A 1 81 ? -48.316 62.948 34.232 1.00 56.06 81 ARG A CA 1
ATOM 669 C C . ARG A 1 81 ? -48.469 62.231 32.895 1.00 56.06 81 ARG A C 1
ATOM 671 O O . ARG A 1 81 ? -48.890 61.073 32.878 1.00 56.06 81 ARG A O 1
ATOM 678 N N . HIS A 1 82 ? -48.109 62.886 31.793 1.00 52.03 82 HIS A N 1
ATOM 679 C CA . HIS A 1 82 ? -48.172 62.283 30.462 1.00 52.03 82 HIS A CA 1
ATOM 680 C C . HIS A 1 82 ? -47.120 61.174 30.295 1.00 52.03 82 HIS A C 1
ATOM 682 O O . HIS A 1 82 ? -47.419 60.106 29.759 1.00 52.03 82 HIS A O 1
ATOM 688 N N . TYR A 1 83 ? -45.912 61.377 30.833 1.00 52.34 83 TYR A N 1
ATOM 689 C CA . TYR A 1 83 ? -44.844 60.374 30.814 1.00 52.34 83 TYR A CA 1
ATOM 690 C C . TYR A 1 83 ? -45.180 59.147 31.683 1.00 52.34 83 TYR A C 1
ATOM 692 O O . TYR A 1 83 ? -44.993 58.004 31.258 1.00 52.34 83 TYR A O 1
ATOM 700 N N . ALA A 1 84 ? -45.771 59.362 32.863 1.00 55.06 84 ALA A N 1
ATOM 701 C CA . ALA A 1 84 ? -46.230 58.282 33.738 1.00 55.06 84 ALA A CA 1
ATOM 702 C C . ALA A 1 84 ? -47.376 57.452 33.121 1.00 55.06 84 ALA A C 1
ATOM 704 O O . ALA A 1 84 ? -47.406 56.229 33.280 1.00 55.06 84 ALA A O 1
ATOM 705 N N . GLN A 1 85 ? -48.293 58.084 32.377 1.00 55.72 85 GLN A N 1
ATOM 706 C CA . GLN A 1 85 ? -49.351 57.374 31.645 1.00 55.72 85 GLN A CA 1
ATOM 707 C C . GLN A 1 85 ? -48.806 56.539 30.479 1.00 55.72 85 GLN A C 1
ATOM 709 O O . GLN A 1 85 ? -49.300 55.437 30.240 1.00 55.72 85 GLN A O 1
ATOM 714 N N . LEU A 1 86 ? -47.766 57.012 29.784 1.00 51.41 86 LEU A N 1
ATOM 715 C CA . LEU A 1 86 ? -47.114 56.248 28.716 1.00 51.41 86 LEU A CA 1
ATOM 716 C C . LEU A 1 86 ? -46.391 55.003 29.256 1.00 51.41 86 LEU A C 1
ATOM 718 O O . LEU A 1 86 ? -46.520 53.931 28.669 1.00 51.41 86 LEU A O 1
ATOM 722 N N . LEU A 1 87 ? -45.719 55.092 30.408 1.00 54.97 87 LEU A N 1
ATOM 723 C CA . LEU A 1 87 ? -45.081 53.931 31.051 1.00 54.97 87 LEU A CA 1
ATOM 724 C C . LEU A 1 87 ? -46.095 52.861 31.503 1.00 54.97 87 LEU A C 1
ATOM 726 O O . LEU A 1 87 ? -45.798 51.670 31.439 1.00 54.97 87 LEU A O 1
ATOM 730 N N . GLN A 1 88 ? -47.311 53.257 31.898 1.00 56.06 88 GLN A N 1
ATOM 731 C CA . GLN A 1 88 ? -48.396 52.311 32.199 1.00 56.06 88 GLN A CA 1
ATOM 732 C C . GLN A 1 88 ? -49.002 51.661 30.946 1.00 56.06 88 GLN A C 1
ATOM 734 O O . GLN A 1 88 ? -49.432 50.511 31.016 1.00 56.06 88 GLN A O 1
ATOM 739 N N . LEU A 1 89 ? -49.049 52.374 29.814 1.00 50.56 89 LEU A N 1
ATOM 740 C CA . LEU A 1 89 ? -49.625 51.855 28.567 1.00 50.56 89 LEU A CA 1
ATOM 741 C C . LEU A 1 89 ? -48.683 50.903 27.814 1.00 50.56 89 LEU A C 1
ATOM 743 O O . LEU A 1 89 ? -49.168 50.007 27.125 1.00 50.56 89 LEU A O 1
ATOM 747 N N . TYR A 1 90 ? -47.364 51.100 27.924 1.00 52.28 90 TYR A N 1
ATOM 748 C CA . TYR A 1 90 ? -46.367 50.359 27.137 1.00 52.28 90 TYR A CA 1
ATOM 749 C C . TYR A 1 90 ? -45.687 49.192 27.867 1.00 52.28 90 TYR A C 1
ATOM 751 O O . TYR A 1 90 ? -44.989 48.419 27.213 1.00 52.28 90 TYR A O 1
ATOM 759 N N . GLY A 1 91 ? -45.964 48.991 29.160 1.00 56.16 91 GLY A N 1
ATOM 760 C CA . GLY A 1 91 ? -45.449 47.855 29.931 1.00 56.16 91 GLY A CA 1
ATOM 761 C C . GLY A 1 91 ? -43.929 47.888 30.124 1.00 56.16 91 GLY A C 1
ATOM 762 O O . GLY A 1 91 ? -43.207 48.591 29.423 1.00 56.16 91 GLY A O 1
ATOM 763 N N . ASP A 1 92 ? -43.441 47.142 31.115 1.00 56.50 92 ASP A N 1
ATOM 764 C CA . ASP A 1 92 ? -42.022 47.077 31.476 1.00 56.50 92 ASP A CA 1
ATOM 765 C C . ASP A 1 92 ? -41.191 46.545 30.290 1.00 56.50 92 ASP A C 1
ATOM 767 O O . ASP A 1 92 ? -41.128 45.341 30.023 1.00 56.50 92 ASP A O 1
ATOM 771 N N . THR A 1 93 ? -40.583 47.459 29.527 1.00 56.53 93 THR A N 1
ATOM 772 C CA . THR A 1 93 ? -39.794 47.163 28.320 1.00 56.53 93 THR A CA 1
ATOM 773 C C . THR A 1 93 ? -38.650 46.189 28.599 1.00 56.53 93 THR A C 1
ATOM 775 O O . THR A 1 93 ? -38.210 45.469 27.696 1.00 56.53 93 THR A O 1
ATOM 778 N N . ASP A 1 94 ? -38.215 46.102 29.858 1.00 62.66 94 ASP A N 1
ATOM 779 C CA . ASP A 1 94 ? -37.166 45.195 30.299 1.00 62.66 94 ASP A CA 1
ATOM 780 C C . ASP A 1 94 ? -37.639 43.736 30.369 1.00 62.66 94 ASP A C 1
ATOM 782 O O . ASP A 1 94 ? -36.852 42.823 30.108 1.00 62.66 94 ASP A O 1
ATOM 786 N N . GLU A 1 95 ? -38.915 43.472 30.676 1.00 63.91 95 GLU A N 1
ATOM 787 C CA . GLU A 1 95 ? -39.461 42.108 30.657 1.00 63.91 95 GLU A CA 1
ATOM 788 C C . GLU A 1 95 ? -39.542 41.556 29.236 1.00 63.91 95 GLU A C 1
ATOM 790 O O . GLU A 1 95 ? -39.123 40.422 28.985 1.00 63.91 95 GLU A O 1
ATOM 795 N N . TRP A 1 96 ? -40.001 42.378 28.290 1.00 61.53 96 TRP A N 1
ATOM 796 C CA . TRP A 1 96 ? -40.053 41.998 26.881 1.00 61.53 96 TRP A CA 1
ATOM 797 C C . TRP A 1 96 ? -38.647 41.743 26.313 1.00 61.53 96 TRP A C 1
ATOM 799 O O . TRP A 1 96 ? -38.426 40.735 25.637 1.00 61.53 96 TRP A O 1
ATOM 809 N N . ALA A 1 97 ? -37.667 42.587 26.656 1.00 69.62 97 ALA A N 1
ATOM 810 C CA . ALA A 1 97 ? -36.272 42.398 26.256 1.00 69.62 97 ALA A CA 1
ATOM 811 C C . ALA A 1 97 ? -35.662 41.109 26.841 1.00 69.62 97 ALA A C 1
ATOM 813 O O . ALA A 1 97 ? -35.024 40.341 26.113 1.00 69.62 97 ALA A O 1
ATOM 814 N N . ARG A 1 98 ? -35.911 40.815 28.129 1.00 79.38 98 ARG A N 1
ATOM 815 C CA . ARG A 1 98 ? -35.486 39.558 28.775 1.00 79.38 98 ARG A CA 1
ATOM 816 C C . ARG A 1 98 ? -36.100 38.336 28.091 1.00 79.38 98 ARG A C 1
ATOM 818 O O . ARG A 1 98 ? -35.401 37.350 27.852 1.00 79.38 98 ARG A O 1
ATOM 825 N N . GLN A 1 99 ? -37.381 38.404 27.728 1.00 82.62 99 GLN A N 1
ATOM 826 C CA . GLN A 1 99 ? -38.080 37.305 27.064 1.00 82.62 99 GLN A CA 1
ATOM 827 C C . GLN A 1 99 ? -37.546 37.054 25.646 1.00 82.62 99 GLN A C 1
ATOM 829 O O . GLN A 1 99 ? -37.311 35.903 25.271 1.00 82.62 99 GLN A O 1
ATOM 834 N N . GLN A 1 100 ? -37.270 38.115 24.882 1.00 79.25 100 GLN A N 1
ATOM 835 C CA . GLN A 1 100 ? -36.641 38.016 23.561 1.00 79.25 100 GLN A CA 1
ATOM 836 C C . GLN A 1 100 ? -35.230 37.421 23.638 1.00 79.25 100 GLN A C 1
ATOM 838 O O . GLN A 1 100 ? -34.886 36.523 22.864 1.00 79.25 100 GLN A O 1
ATOM 843 N N . GLN A 1 101 ? -34.422 37.853 24.609 1.00 84.00 101 GLN A N 1
ATOM 844 C CA . GLN A 1 101 ? -33.075 37.319 24.806 1.00 84.00 101 GLN A CA 1
ATOM 845 C C . GLN A 1 101 ? -33.102 35.829 25.177 1.00 84.00 101 GLN A C 1
ATOM 847 O O . GLN A 1 101 ? -32.320 35.037 24.645 1.00 84.00 101 GLN A O 1
ATOM 852 N N . GLN A 1 102 ? -34.035 35.422 26.042 1.00 88.69 102 GLN A N 1
ATOM 853 C CA . GLN A 1 102 ? -34.207 34.020 26.417 1.00 88.69 102 GLN A CA 1
ATOM 854 C C . GLN A 1 102 ? -34.641 33.161 25.219 1.00 88.69 102 GLN A C 1
ATOM 856 O O . GLN A 1 102 ? -34.140 32.048 25.038 1.00 88.69 102 GLN A O 1
ATOM 861 N N . GLN A 1 103 ? -35.517 33.687 24.359 1.00 90.00 103 GLN A N 1
ATOM 862 C CA . GLN A 1 103 ? -35.962 32.998 23.149 1.00 90.00 103 GLN A CA 1
ATOM 863 C C . GLN A 1 103 ? -34.823 32.826 22.130 1.00 90.00 103 GLN A C 1
ATOM 865 O O . GLN A 1 103 ? -34.666 31.742 21.562 1.00 90.00 103 GLN A O 1
ATOM 870 N N . GLN A 1 104 ? -33.972 33.843 21.950 1.00 87.12 104 GLN A N 1
ATOM 871 C CA . GLN A 1 104 ? -32.783 33.742 21.095 1.00 87.12 104 GLN A CA 1
ATOM 872 C C . GLN A 1 104 ? -31.783 32.700 21.612 1.00 87.12 104 GLN A C 1
ATOM 874 O O . GLN A 1 104 ? -31.272 31.898 20.828 1.00 87.12 104 GLN A O 1
ATOM 879 N N . GLN A 1 105 ? -31.537 32.651 22.926 1.00 90.25 105 GLN A N 1
ATOM 880 C CA . GLN A 1 105 ? -30.649 31.643 23.517 1.00 90.25 105 GLN A CA 1
ATOM 881 C C . GLN A 1 105 ? -31.174 30.217 23.302 1.00 90.25 105 GLN A C 1
ATOM 883 O O . GLN A 1 105 ? -30.400 29.321 22.958 1.00 90.25 105 GLN A O 1
ATOM 888 N N . GLN A 1 106 ? -32.486 29.998 23.440 1.00 92.31 106 GLN A N 1
ATOM 889 C CA . GLN A 1 106 ? -33.094 28.690 23.174 1.00 92.31 106 GLN A CA 1
ATOM 890 C C . GLN A 1 106 ? -32.957 28.276 21.702 1.00 92.31 106 GLN A C 1
ATOM 892 O O . GLN A 1 106 ? -32.627 27.122 21.420 1.00 92.31 106 GLN A O 1
ATOM 897 N N . GLN A 1 107 ? -33.148 29.206 20.761 1.00 90.81 107 GLN A N 1
ATOM 898 C CA . GLN A 1 107 ? -32.960 28.929 19.332 1.00 90.81 107 GLN A CA 1
ATOM 899 C C . GLN A 1 107 ? -31.505 28.579 18.998 1.00 90.81 107 GLN A C 1
ATOM 901 O O . GLN A 1 107 ? -31.260 27.619 18.264 1.00 90.81 107 GLN A O 1
ATOM 906 N N . GLN A 1 108 ? -30.535 29.296 19.574 1.00 89.94 108 GLN A N 1
ATOM 907 C CA . GLN A 1 108 ? -29.114 28.989 19.388 1.00 89.94 108 GLN A CA 1
ATOM 908 C C . GLN A 1 108 ? -28.751 27.602 19.932 1.00 89.94 108 GLN A C 1
ATOM 910 O O . GLN A 1 108 ? -28.057 26.840 19.256 1.00 89.94 108 GLN A O 1
ATOM 915 N N . GLN A 1 109 ? -29.259 27.230 21.111 1.00 91.81 109 GLN A N 1
ATOM 916 C CA . GLN A 1 109 ? -29.033 25.892 21.668 1.00 91.81 109 GLN A CA 1
ATOM 917 C C . GLN A 1 109 ? -29.643 24.790 20.792 1.00 91.81 109 GLN A C 1
ATOM 919 O O . GLN A 1 109 ? -28.990 23.772 20.551 1.00 91.81 109 GLN A O 1
ATOM 924 N N . GLN A 1 110 ? -30.854 24.990 20.260 1.00 92.31 110 GLN A N 1
ATOM 925 C CA . GLN A 1 110 ? -31.471 24.029 19.340 1.00 92.31 110 GLN A CA 1
ATOM 926 C C . GLN A 1 110 ? -30.680 23.884 18.035 1.00 92.31 110 GLN A C 1
ATOM 928 O O . GLN A 1 110 ? -30.473 22.759 17.576 1.00 92.31 110 GLN A O 1
ATOM 933 N N . GLN A 1 111 ? -30.188 24.986 17.458 1.00 89.94 111 GLN A N 1
ATOM 934 C CA . GLN A 1 111 ? -29.336 24.928 16.266 1.00 89.94 111 GLN A CA 1
ATOM 935 C C . GLN A 1 111 ? -28.030 24.178 16.534 1.00 89.94 111 GLN A C 1
ATOM 937 O O . GLN A 1 111 ? -27.647 23.325 15.732 1.00 89.94 111 GLN A O 1
ATOM 942 N N . GLN A 1 112 ? -27.369 24.428 17.668 1.00 90.12 112 GLN A N 1
ATOM 943 C CA . GLN A 1 112 ? -26.153 23.698 18.038 1.00 90.12 112 GLN A CA 1
ATOM 944 C C . GLN A 1 112 ? -26.419 22.197 18.213 1.00 90.12 112 GLN A C 1
ATOM 946 O O . GLN A 1 112 ? -25.651 21.377 17.708 1.00 90.12 112 GLN A O 1
ATOM 951 N N . GLN A 1 113 ? -27.526 21.816 18.859 1.00 90.94 113 GLN A N 1
ATOM 952 C CA . GLN A 1 113 ? -27.907 20.407 18.992 1.00 90.94 113 GLN A CA 1
ATOM 953 C C . GLN A 1 113 ? -28.203 19.756 17.634 1.00 90.94 113 GLN A C 1
ATOM 955 O O . GLN A 1 113 ? -27.746 18.640 17.385 1.00 90.94 113 GLN A O 1
ATOM 960 N N . GLN A 1 114 ? -28.907 20.444 16.729 1.00 90.38 114 GLN A N 1
ATOM 961 C CA . GLN A 1 114 ? -29.155 19.935 15.376 1.00 90.38 114 GLN A CA 1
ATOM 962 C C . GLN A 1 114 ? -27.862 19.774 14.571 1.00 90.38 114 GLN A C 1
ATOM 964 O O . GLN A 1 114 ? -27.691 18.759 13.893 1.00 90.38 114 GLN A O 1
ATOM 969 N N . GLN A 1 115 ? -26.927 20.724 14.671 1.00 87.12 115 GLN A N 1
ATOM 970 C CA . GLN A 1 115 ? -25.619 20.617 14.020 1.00 87.12 115 GLN A CA 1
ATOM 971 C C . GLN A 1 115 ? -24.811 19.435 14.569 1.00 87.12 115 GLN A C 1
ATOM 973 O O . GLN A 1 115 ? -24.257 18.661 13.785 1.00 87.12 115 GLN A O 1
ATOM 978 N N . GLN A 1 116 ? -24.797 19.230 15.891 1.00 87.81 116 GLN A N 1
ATOM 979 C CA . GLN A 1 116 ? -24.146 18.067 16.502 1.00 87.81 116 GLN A CA 1
ATOM 980 C C . GLN A 1 116 ? -24.790 16.750 16.048 1.00 87.81 116 GLN A C 1
ATOM 982 O O . GLN A 1 116 ? -24.076 15.814 15.687 1.00 87.81 116 GLN A O 1
ATOM 987 N N . GLN A 1 117 ? -26.123 16.675 15.986 1.00 86.69 117 GLN A N 1
ATOM 988 C CA . GLN A 1 117 ? -26.822 15.488 15.485 1.00 86.69 117 GLN A CA 1
ATOM 989 C C . GLN A 1 117 ? -26.530 15.226 14.002 1.00 86.69 117 GLN 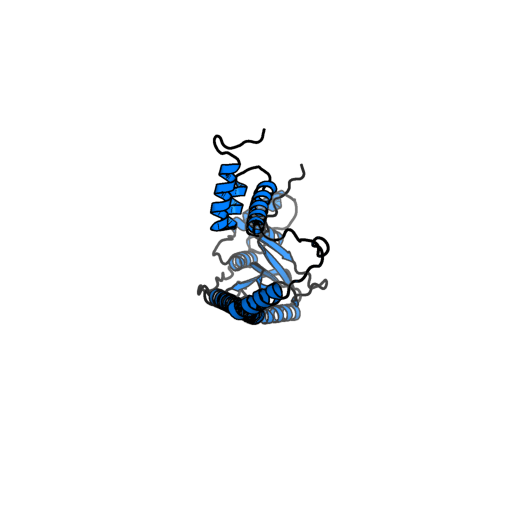A C 1
ATOM 991 O O . GLN A 1 117 ? -26.283 14.080 13.631 1.00 86.69 117 GLN A O 1
ATOM 996 N N . GLN A 1 118 ? -26.490 16.256 13.150 1.00 85.19 118 GLN A N 1
ATOM 997 C CA . GLN A 1 118 ? -26.104 16.094 11.745 1.00 85.19 118 GLN A CA 1
ATOM 998 C C . GLN A 1 118 ? -24.654 15.628 11.592 1.00 85.19 118 GLN A C 1
ATOM 1000 O O . GLN A 1 118 ? -24.385 14.765 10.756 1.00 85.19 118 GLN A O 1
ATOM 1005 N N . GLN A 1 119 ? -23.720 16.146 12.397 1.00 80.06 119 GLN A N 1
ATOM 1006 C CA . GLN A 1 119 ? -22.331 15.681 12.389 1.00 80.06 119 GLN A CA 1
ATOM 1007 C C . GLN A 1 119 ? -22.229 14.212 12.817 1.00 80.06 119 GLN A C 1
ATOM 1009 O O . GLN A 1 119 ? -21.576 13.426 12.128 1.00 80.06 119 GLN A O 1
ATOM 1014 N N . GLN A 1 120 ? -22.940 13.807 13.874 1.00 77.50 120 GLN A N 1
ATOM 1015 C CA . GLN A 1 120 ? -22.999 12.406 14.305 1.00 77.50 120 GLN A CA 1
ATOM 1016 C C . GLN A 1 120 ? -23.622 11.505 13.229 1.00 77.50 120 GLN A C 1
ATOM 1018 O O . GLN A 1 120 ? -23.080 10.445 12.926 1.00 77.50 120 GLN A O 1
ATOM 1023 N N . GLN A 1 121 ? -24.708 11.936 12.579 1.00 77.12 121 GLN A N 1
ATOM 1024 C CA . GLN A 1 121 ? -25.334 11.185 11.486 1.00 77.12 121 GLN A CA 1
ATOM 1025 C C . GLN A 1 121 ? -24.438 11.090 10.245 1.00 77.12 121 GLN A C 1
ATOM 1027 O O . GLN A 1 121 ? -24.433 10.053 9.586 1.00 77.12 121 GLN A O 1
ATOM 1032 N N . ARG A 1 122 ? -23.658 12.130 9.918 1.00 71.38 122 ARG A N 1
ATOM 1033 C CA . ARG A 1 122 ? -22.677 12.106 8.818 1.00 71.38 122 ARG A CA 1
ATOM 1034 C C . ARG A 1 122 ? -21.527 11.142 9.105 1.00 71.38 122 ARG A C 1
ATOM 1036 O O . ARG A 1 122 ? -21.177 10.364 8.223 1.00 71.38 122 ARG A O 1
ATOM 1043 N N . GLN A 1 123 ? -21.005 11.131 10.332 1.00 62.62 123 GLN A N 1
ATOM 1044 C CA . GLN A 1 123 ? -19.989 10.164 10.769 1.00 62.62 123 GLN A CA 1
ATOM 1045 C C . GLN A 1 123 ? -20.540 8.727 10.790 1.00 62.62 123 GLN A C 1
ATOM 1047 O O . GLN A 1 123 ? -19.858 7.788 10.385 1.00 62.62 123 GLN A O 1
ATOM 1052 N N . GLN A 1 124 ? -21.805 8.540 11.179 1.00 58.84 124 GLN A N 1
ATOM 1053 C CA . GLN A 1 124 ? -22.478 7.237 11.123 1.00 58.84 124 GLN A CA 1
ATOM 1054 C C . GLN A 1 124 ? -22.804 6.797 9.686 1.00 58.84 124 GLN A C 1
ATOM 1056 O O . GLN A 1 124 ? -22.736 5.613 9.380 1.00 58.84 124 GLN A O 1
ATOM 1061 N N . LYS A 1 125 ? -23.136 7.719 8.772 1.00 54.91 125 LYS A N 1
ATOM 1062 C CA . LYS A 1 125 ? -23.364 7.394 7.352 1.00 54.91 125 LYS A CA 1
ATOM 1063 C C . LYS A 1 125 ? -22.063 7.074 6.620 1.00 54.91 125 LYS A C 1
ATOM 1065 O O . LYS A 1 125 ? -22.059 6.118 5.849 1.00 54.91 125 LYS A O 1
ATOM 1070 N N . SER A 1 126 ? -20.971 7.802 6.877 1.00 50.66 126 SER A N 1
ATOM 1071 C CA . SER A 1 126 ? -19.668 7.490 6.269 1.00 50.66 126 SER A CA 1
ATOM 1072 C C . SER A 1 126 ? -19.101 6.159 6.769 1.00 50.66 126 SER A C 1
ATOM 1074 O O . SER A 1 126 ? -18.487 5.433 5.997 1.00 50.66 126 SER A O 1
ATOM 1076 N N . THR A 1 127 ? -19.376 5.785 8.022 1.00 50.94 127 THR A N 1
ATOM 1077 C CA . THR A 1 127 ? -18.985 4.473 8.568 1.00 50.94 127 THR A CA 1
ATOM 1078 C C . THR A 1 127 ? -19.897 3.325 8.137 1.00 50.94 127 THR A C 1
ATOM 1080 O O . THR A 1 127 ? -19.491 2.175 8.263 1.00 50.94 127 THR A O 1
ATOM 1083 N N . LYS A 1 128 ? -21.112 3.592 7.630 1.00 47.12 128 LYS A N 1
ATOM 1084 C CA . LYS A 1 128 ? -22.101 2.556 7.268 1.00 47.12 128 LYS A CA 1
ATOM 1085 C C . LYS A 1 128 ? -22.193 2.268 5.766 1.00 47.12 128 LYS A C 1
ATOM 1087 O O . LYS A 1 128 ? -22.682 1.204 5.398 1.00 47.12 128 LYS A O 1
ATOM 1092 N N . ALA A 1 129 ? -21.680 3.143 4.903 1.00 49.34 129 ALA A N 1
ATOM 1093 C CA . ALA A 1 129 ? -21.406 2.821 3.500 1.00 49.34 129 ALA A CA 1
ATOM 1094 C C . ALA A 1 129 ? -20.059 2.083 3.379 1.00 49.34 129 ALA A C 1
ATOM 1096 O O . ALA A 1 129 ? -19.138 2.534 2.707 1.00 49.34 129 ALA A O 1
ATOM 1097 N N . ILE A 1 130 ? -19.924 0.965 4.094 1.00 55.69 130 ILE A N 1
ATOM 1098 C CA . ILE A 1 130 ? -18.800 0.046 3.918 1.00 55.69 130 ILE A CA 1
ATOM 1099 C C . ILE A 1 130 ? -19.033 -0.622 2.570 1.00 55.69 130 ILE A C 1
ATOM 1101 O O . ILE A 1 130 ? -20.007 -1.358 2.405 1.00 55.69 130 ILE A O 1
ATOM 1105 N N . ASP A 1 131 ? -18.173 -0.337 1.598 1.00 59.09 131 ASP A N 1
ATOM 1106 C CA . ASP A 1 131 ? -18.160 -1.089 0.355 1.00 59.09 131 ASP A CA 1
ATOM 1107 C C . ASP A 1 131 ? -17.853 -2.554 0.700 1.00 59.09 131 ASP A C 1
ATOM 1109 O O . ASP A 1 131 ? -16.736 -2.897 1.084 1.00 59.09 131 ASP A O 1
ATOM 1113 N N . ASN A 1 132 ? -18.867 -3.421 0.636 1.00 65.94 132 ASN A N 1
ATOM 1114 C CA . ASN A 1 132 ? -18.753 -4.845 0.967 1.00 65.94 132 ASN A CA 1
ATOM 1115 C C . ASN A 1 132 ? -17.933 -5.629 -0.076 1.00 65.94 132 ASN A C 1
ATOM 1117 O O . ASN A 1 132 ? -17.923 -6.864 -0.053 1.00 65.94 132 ASN A O 1
ATOM 1121 N N . THR A 1 133 ? -17.253 -4.946 -1.000 1.00 80.62 133 THR A N 1
ATOM 1122 C CA . THR A 1 133 ? -16.317 -5.584 -1.916 1.00 80.62 133 THR A CA 1
ATOM 1123 C C . THR A 1 133 ? -15.192 -6.272 -1.131 1.00 80.62 133 THR A C 1
ATOM 1125 O O . THR A 1 133 ? -14.568 -5.680 -0.241 1.00 80.62 133 THR A O 1
ATOM 1128 N N . PRO A 1 134 ? -14.925 -7.560 -1.415 1.00 89.75 134 PRO A N 1
ATOM 1129 C CA . PRO A 1 134 ? -13.810 -8.258 -0.800 1.00 89.75 134 PRO A CA 1
ATOM 1130 C C . PRO A 1 134 ? -12.493 -7.632 -1.262 1.00 89.75 134 PRO A C 1
ATOM 1132 O O . PRO A 1 134 ? -12.336 -7.296 -2.435 1.00 89.75 134 PRO A O 1
ATOM 1135 N N . ILE A 1 135 ? -11.529 -7.527 -0.345 1.00 95.00 135 ILE A N 1
ATOM 1136 C CA . ILE A 1 135 ? -10.204 -6.991 -0.662 1.00 95.00 135 ILE A CA 1
ATOM 1137 C C . ILE A 1 135 ? -9.518 -7.843 -1.741 1.00 95.00 135 ILE A C 1
ATOM 1139 O O . ILE A 1 135 ? -9.476 -9.076 -1.661 1.00 95.00 135 ILE A O 1
ATOM 1143 N N . TYR A 1 136 ? -8.972 -7.181 -2.756 1.00 96.12 136 TYR A N 1
ATOM 1144 C CA . TYR A 1 136 ? -8.245 -7.829 -3.836 1.00 96.12 136 TYR A CA 1
ATOM 1145 C C . TYR A 1 136 ? -6.903 -8.386 -3.340 1.00 96.12 136 TYR A C 1
ATOM 1147 O O . TYR A 1 136 ? -6.172 -7.735 -2.587 1.00 96.12 136 TYR A O 1
ATOM 1155 N N . HIS A 1 137 ? -6.561 -9.594 -3.803 1.00 96.38 137 HIS A N 1
ATOM 1156 C CA . HIS A 1 137 ? -5.289 -10.250 -3.505 1.00 96.38 137 HIS A CA 1
ATOM 1157 C C . HIS A 1 137 ? -4.764 -11.053 -4.687 1.00 96.38 137 HIS A C 1
ATOM 1159 O O . HIS A 1 137 ? -5.301 -12.096 -5.069 1.00 96.38 137 HIS A O 1
ATOM 1165 N N . GLU A 1 138 ? -3.660 -10.576 -5.234 1.00 93.50 138 GLU A N 1
ATOM 1166 C CA . GLU A 1 138 ? -2.860 -11.242 -6.237 1.00 93.50 138 GLU A CA 1
ATOM 1167 C C . GLU A 1 138 ? -1.796 -12.116 -5.575 1.00 93.50 138 GLU A C 1
ATOM 1169 O O . GLU A 1 138 ? -0.918 -11.643 -4.845 1.00 93.50 138 GLU A O 1
ATOM 1174 N N . LYS A 1 139 ? -1.875 -13.416 -5.861 1.00 91.50 139 LYS A N 1
ATOM 1175 C CA . LYS A 1 139 ? -0.902 -14.409 -5.405 1.00 91.50 139 LYS A CA 1
ATOM 1176 C C . LYS A 1 139 ? 0.317 -14.429 -6.307 1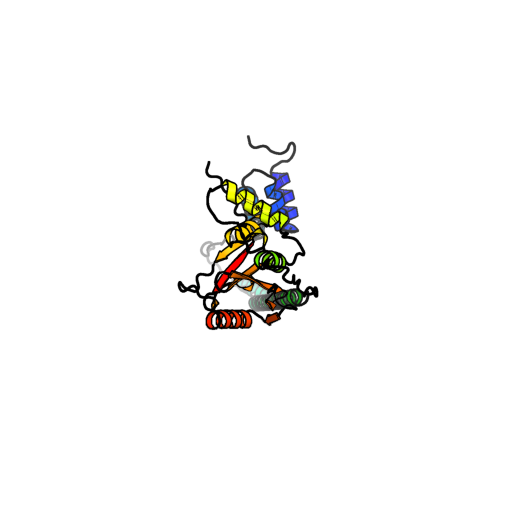.00 91.50 139 LYS A C 1
ATOM 1178 O O . LYS A 1 139 ? 0.202 -14.300 -7.528 1.00 91.50 139 LYS A O 1
ATOM 1183 N N . GLN A 1 140 ? 1.463 -14.692 -5.696 1.00 83.44 140 GLN A N 1
ATOM 1184 C CA . GLN A 1 140 ? 2.740 -14.704 -6.373 1.00 83.44 140 GLN A CA 1
ATOM 1185 C C . GLN A 1 140 ? 2.791 -15.804 -7.426 1.00 83.44 140 GLN A C 1
ATOM 1187 O O . GLN A 1 140 ? 2.438 -16.959 -7.178 1.00 83.44 140 GLN A O 1
ATOM 1192 N N . ARG A 1 141 ? 3.308 -15.444 -8.598 1.00 75.62 141 ARG A N 1
ATOM 1193 C CA . ARG A 1 141 ? 3.779 -16.380 -9.613 1.00 75.62 141 ARG A CA 1
ATOM 1194 C C . ARG A 1 141 ? 5.252 -16.086 -9.877 1.00 75.62 141 ARG A C 1
ATOM 1196 O O . ARG A 1 141 ? 5.609 -14.943 -10.154 1.00 75.62 141 ARG A O 1
ATOM 1203 N N . LEU A 1 142 ? 6.096 -17.118 -9.837 1.00 77.31 142 LEU A N 1
ATOM 1204 C CA . LEU A 1 142 ? 7.558 -16.991 -9.973 1.00 77.31 142 LEU A CA 1
ATOM 1205 C C . LEU A 1 142 ? 8.160 -16.130 -8.845 1.00 77.31 142 LEU A C 1
ATOM 1207 O O . LEU A 1 142 ? 7.656 -16.171 -7.728 1.00 77.31 142 LEU A O 1
ATOM 1211 N N . MET A 1 143 ? 9.217 -15.358 -9.114 1.00 75.81 143 MET A N 1
ATOM 1212 C CA . MET A 1 143 ? 9.877 -14.473 -8.142 1.00 75.81 143 MET A CA 1
ATOM 1213 C C . MET A 1 143 ? 9.378 -13.019 -8.241 1.00 75.81 143 MET A C 1
ATOM 1215 O O . MET A 1 143 ? 10.092 -12.078 -7.922 1.00 75.81 143 MET A O 1
ATOM 1219 N N . ARG A 1 144 ? 8.137 -12.807 -8.700 1.00 82.00 144 ARG A N 1
ATOM 1220 C CA . ARG A 1 144 ? 7.578 -11.482 -9.042 1.00 82.00 144 ARG A CA 1
ATOM 1221 C C . ARG A 1 144 ? 6.933 -10.749 -7.862 1.00 82.00 144 ARG A C 1
ATOM 1223 O O . ARG A 1 144 ? 5.920 -10.076 -8.043 1.00 82.00 144 ARG A O 1
ATOM 1230 N N . CYS A 1 145 ? 7.499 -10.872 -6.660 1.00 88.75 145 CYS A N 1
ATOM 1231 C CA . CYS A 1 145 ? 6.933 -10.273 -5.443 1.00 88.75 145 CYS A CA 1
ATOM 1232 C C . CYS A 1 145 ? 6.671 -8.762 -5.600 1.00 88.75 145 CYS A C 1
ATOM 1234 O O . CYS A 1 145 ? 5.597 -8.289 -5.236 1.00 88.75 145 CYS A O 1
ATOM 1236 N N . GLY A 1 146 ? 7.584 -8.017 -6.239 1.00 90.62 146 GLY A N 1
ATOM 1237 C CA . GLY A 1 146 ? 7.421 -6.581 -6.498 1.00 90.62 146 GLY A CA 1
ATOM 1238 C C . GLY A 1 146 ? 6.209 -6.251 -7.377 1.00 90.62 146 GLY A C 1
ATOM 1239 O O . GLY A 1 146 ? 5.414 -5.387 -7.023 1.00 90.62 146 GLY A O 1
ATOM 1240 N N . LEU A 1 147 ? 6.005 -6.990 -8.474 1.00 93.25 147 LEU A N 1
ATOM 1241 C CA . LEU A 1 147 ? 4.850 -6.804 -9.364 1.00 93.25 147 LEU A CA 1
ATOM 1242 C C . LEU A 1 147 ? 3.536 -7.065 -8.632 1.00 93.25 147 LEU A C 1
ATOM 1244 O O . LEU A 1 147 ? 2.619 -6.248 -8.687 1.00 93.25 147 LEU A O 1
ATOM 1248 N N . HIS A 1 148 ? 3.443 -8.200 -7.940 1.00 94.88 148 HIS A N 1
ATOM 1249 C CA . HIS A 1 148 ? 2.213 -8.567 -7.243 1.00 94.88 148 HIS A CA 1
ATOM 1250 C C . HIS A 1 148 ? 1.926 -7.624 -6.073 1.00 94.88 148 HIS A C 1
ATOM 1252 O O . HIS A 1 148 ? 0.767 -7.313 -5.819 1.00 94.88 148 HIS A O 1
ATOM 1258 N N . SER A 1 149 ? 2.968 -7.098 -5.422 1.00 96.00 149 SER A N 1
ATOM 1259 C CA . SER A 1 149 ? 2.826 -6.028 -4.432 1.00 96.00 149 SER A CA 1
ATOM 1260 C C . SER A 1 149 ? 2.202 -4.780 -5.051 1.00 96.00 149 SER A C 1
ATOM 1262 O O . SER A 1 149 ? 1.252 -4.246 -4.496 1.00 96.00 149 SER A O 1
ATOM 1264 N N . LEU A 1 150 ? 2.634 -4.342 -6.238 1.00 96.38 150 LEU A N 1
ATOM 1265 C CA . LEU A 1 150 ? 1.997 -3.198 -6.900 1.00 96.38 150 LEU A CA 1
ATOM 1266 C C . LEU A 1 150 ? 0.512 -3.459 -7.197 1.00 96.38 150 LEU A C 1
ATOM 1268 O O . LEU A 1 150 ? -0.336 -2.646 -6.839 1.00 96.38 150 LEU A O 1
ATOM 1272 N N . ASN A 1 151 ? 0.161 -4.608 -7.774 1.00 96.25 151 ASN A N 1
ATOM 1273 C CA . ASN A 1 151 ? -1.247 -4.917 -8.056 1.00 96.25 151 ASN A CA 1
ATOM 1274 C C . ASN A 1 151 ? -2.089 -4.999 -6.769 1.00 96.25 151 ASN A C 1
ATOM 1276 O O . ASN A 1 151 ? -3.221 -4.517 -6.735 1.00 96.25 151 ASN A O 1
ATOM 1280 N N . ASN A 1 152 ? -1.515 -5.526 -5.683 1.00 97.81 152 ASN A N 1
ATOM 1281 C CA . ASN A 1 152 ? -2.136 -5.526 -4.357 1.00 97.81 152 ASN A CA 1
ATOM 1282 C C . ASN A 1 152 ? -2.256 -4.115 -3.769 1.00 97.81 152 ASN A C 1
ATOM 1284 O O . ASN A 1 152 ? -3.248 -3.807 -3.120 1.00 97.81 152 ASN A O 1
ATOM 1288 N N . LEU A 1 153 ? -1.298 -3.226 -4.002 1.00 97.75 153 LEU A N 1
ATOM 1289 C CA . LEU A 1 153 ? -1.354 -1.837 -3.548 1.00 97.75 153 LEU A CA 1
ATOM 1290 C C . LEU A 1 153 ? -2.497 -1.068 -4.218 1.00 97.75 153 LEU A C 1
ATOM 1292 O O . LEU A 1 153 ? -3.267 -0.382 -3.538 1.00 97.75 153 LEU A O 1
ATOM 1296 N N . PHE A 1 154 ? -2.617 -1.214 -5.537 1.00 96.75 154 PHE A N 1
ATOM 1297 C CA . PHE A 1 154 ? -3.634 -0.528 -6.332 1.00 96.75 154 PHE A CA 1
ATOM 1298 C C . PHE A 1 154 ? -4.997 -1.212 -6.315 1.00 96.75 154 PHE A C 1
ATOM 1300 O O . PHE A 1 154 ? -5.970 -0.595 -6.729 1.00 96.75 154 PHE A O 1
ATOM 1307 N N . GLN A 1 155 ? -5.080 -2.448 -5.811 1.00 96.38 155 GLN A N 1
ATOM 1308 C CA . GLN A 1 155 ? -6.313 -3.240 -5.782 1.00 96.38 155 GLN A CA 1
ATOM 1309 C C . GLN A 1 155 ? -6.904 -3.482 -7.188 1.00 96.38 155 GLN A C 1
ATOM 1311 O O . GLN A 1 155 ? -8.108 -3.667 -7.340 1.00 96.38 155 GLN A O 1
ATOM 1316 N N . ILE A 1 156 ? -6.051 -3.500 -8.223 1.00 93.62 156 ILE A N 1
ATOM 1317 C CA . ILE A 1 156 ? -6.447 -3.683 -9.627 1.00 93.62 156 ILE A CA 1
ATOM 1318 C C . ILE A 1 156 ? -5.703 -4.893 -10.208 1.00 93.62 156 ILE A C 1
ATOM 1320 O O . ILE A 1 156 ? -4.466 -4.895 -10.252 1.00 93.62 156 ILE A O 1
ATOM 1324 N N . PRO A 1 157 ? -6.421 -5.918 -10.702 1.00 89.56 157 PRO A N 1
ATOM 1325 C CA . PRO A 1 157 ? -5.786 -7.085 -11.287 1.00 89.56 157 PRO A CA 1
ATOM 1326 C C . PRO A 1 157 ? -5.040 -6.736 -12.569 1.00 89.56 157 PRO A C 1
ATOM 1328 O O . PRO A 1 157 ? -5.602 -6.134 -13.481 1.00 89.56 157 PRO A O 1
ATOM 1331 N N . LYS A 1 158 ? -3.787 -7.199 -12.667 1.00 88.50 158 LYS A N 1
ATOM 1332 C CA . LYS A 1 158 ? -2.936 -7.038 -13.860 1.00 88.50 158 LYS A CA 1
ATOM 1333 C C . LYS A 1 158 ? -2.712 -5.580 -14.291 1.00 88.50 158 LYS A C 1
ATOM 1335 O O . LYS A 1 158 ? -2.391 -5.354 -15.457 1.00 88.50 158 LYS A O 1
ATOM 1340 N N . LEU A 1 159 ? -2.839 -4.611 -13.379 1.00 93.06 159 LEU A N 1
ATOM 1341 C CA . LEU A 1 159 ? -2.432 -3.228 -13.648 1.00 93.06 159 LEU A CA 1
ATOM 1342 C C . LEU A 1 159 ? -0.959 -3.190 -14.080 1.00 93.06 159 LEU A C 1
ATOM 1344 O O . LEU A 1 159 ? -0.599 -2.657 -15.130 1.00 93.06 159 LEU A O 1
ATOM 1348 N N . PHE A 1 160 ? -0.118 -3.869 -13.306 1.00 91.50 160 PHE A N 1
ATOM 1349 C CA . PHE A 1 160 ? 1.263 -4.153 -13.638 1.00 91.50 160 PHE A CA 1
ATOM 1350 C C . PHE A 1 160 ? 1.400 -5.576 -14.158 1.00 91.50 160 PHE A C 1
ATOM 1352 O O . PHE A 1 160 ? 0.881 -6.549 -13.602 1.00 91.50 160 PHE A O 1
ATOM 1359 N N . THR A 1 161 ? 2.124 -5.680 -15.262 1.00 88.81 161 THR A N 1
ATOM 1360 C CA . THR A 1 161 ? 2.444 -6.919 -15.957 1.00 88.81 161 THR A CA 1
ATOM 1361 C C . THR A 1 161 ? 3.954 -6.976 -16.156 1.00 88.81 161 THR A C 1
ATOM 1363 O O . THR A 1 161 ? 4.622 -5.943 -16.136 1.00 88.81 161 THR A O 1
ATOM 1366 N N . PRO A 1 162 ? 4.530 -8.163 -16.396 1.00 85.12 162 PRO A N 1
ATOM 1367 C CA . PRO A 1 162 ? 5.958 -8.261 -16.677 1.00 85.12 162 PRO A CA 1
ATOM 1368 C C . PRO A 1 162 ? 6.365 -7.352 -17.837 1.00 85.12 162 PRO A C 1
ATOM 1370 O O . PRO A 1 162 ? 7.358 -6.645 -17.745 1.00 85.12 162 PRO A O 1
ATOM 1373 N N . HIS A 1 163 ? 5.526 -7.294 -18.875 1.00 84.44 163 HIS A N 1
ATOM 1374 C CA . HIS A 1 163 ? 5.758 -6.484 -20.062 1.00 84.44 163 HIS A CA 1
ATOM 1375 C C . HIS A 1 163 ? 5.873 -4.982 -19.755 1.00 84.44 163 HIS A C 1
ATOM 1377 O O . HIS A 1 163 ? 6.813 -4.341 -20.222 1.00 84.44 163 HIS A O 1
ATOM 1383 N N . ASN A 1 164 ? 4.953 -4.419 -18.961 1.00 86.12 164 ASN A N 1
ATOM 1384 C CA . ASN A 1 164 ? 4.980 -2.984 -18.660 1.00 86.12 164 ASN A CA 1
ATOM 1385 C C . ASN A 1 164 ? 6.036 -2.604 -17.604 1.00 86.12 164 ASN A C 1
ATOM 1387 O O . ASN A 1 164 ? 6.629 -1.535 -17.701 1.00 86.12 164 ASN A O 1
ATOM 1391 N N . LEU A 1 165 ? 6.368 -3.481 -16.652 1.00 86.00 165 LEU A N 1
ATOM 1392 C CA . LEU A 1 165 ? 7.500 -3.225 -15.754 1.00 86.00 165 LEU A CA 1
ATOM 1393 C C . LEU A 1 165 ? 8.839 -3.342 -16.493 1.00 86.00 165 LEU A C 1
ATOM 1395 O O . LEU A 1 165 ? 9.753 -2.560 -16.246 1.00 86.00 165 LEU A O 1
ATOM 1399 N N . GLU A 1 166 ? 8.960 -4.266 -17.447 1.00 83.00 166 GLU A N 1
ATOM 1400 C CA . GLU A 1 166 ? 10.138 -4.364 -18.313 1.00 83.00 166 GLU A CA 1
ATOM 1401 C C . GLU A 1 166 ? 10.300 -3.148 -19.234 1.00 83.00 166 GLU A C 1
ATOM 1403 O O . GLU A 1 166 ? 11.435 -2.774 -19.532 1.00 83.00 166 GLU A O 1
ATOM 1408 N N . SER A 1 167 ? 9.217 -2.508 -19.691 1.00 84.56 167 SER A N 1
ATOM 1409 C CA . SER A 1 167 ? 9.340 -1.271 -20.472 1.00 84.56 167 SER A CA 1
ATOM 1410 C C . SER A 1 167 ? 9.892 -0.128 -19.619 1.00 84.56 167 SER A C 1
ATOM 1412 O O . SER A 1 167 ? 10.800 0.570 -20.067 1.00 84.56 167 SER A O 1
ATOM 1414 N N . ILE A 1 168 ? 9.440 -0.009 -18.363 1.00 85.50 168 ILE A N 1
ATOM 1415 C CA . ILE A 1 168 ? 9.988 0.953 -17.393 1.00 85.50 168 ILE A CA 1
ATOM 1416 C C . ILE A 1 168 ? 11.488 0.712 -17.182 1.00 85.50 168 ILE A C 1
ATOM 1418 O O . ILE A 1 168 ? 12.278 1.652 -17.233 1.00 85.50 168 ILE A O 1
ATOM 1422 N N . VAL A 1 169 ? 11.901 -0.549 -17.015 1.00 80.44 169 VAL A N 1
ATOM 1423 C CA . VAL A 1 169 ? 13.321 -0.922 -16.890 1.00 80.44 169 VAL A CA 1
ATOM 1424 C C . VAL A 1 169 ? 14.125 -0.461 -18.106 1.00 80.44 169 VAL A C 1
ATOM 1426 O O . VAL A 1 169 ? 15.154 0.189 -17.942 1.00 80.44 169 VAL A O 1
ATOM 1429 N N . ARG A 1 170 ? 13.654 -0.752 -19.327 1.00 79.25 170 ARG A N 1
ATOM 1430 C CA . ARG A 1 170 ? 14.350 -0.367 -20.569 1.00 79.25 170 ARG A CA 1
ATOM 1431 C C . ARG A 1 170 ? 14.469 1.147 -20.732 1.00 79.25 170 ARG A C 1
ATOM 1433 O O . ARG A 1 170 ? 15.457 1.631 -21.275 1.00 79.25 170 ARG A O 1
ATOM 1440 N N . GLU A 1 171 ? 13.463 1.904 -20.306 1.00 80.44 171 GLU A N 1
ATOM 1441 C CA . GLU A 1 171 ? 13.507 3.369 -20.327 1.00 80.44 171 GLU A CA 1
ATOM 1442 C C . GLU A 1 171 ? 14.507 3.929 -19.310 1.00 80.44 171 GLU A C 1
ATOM 1444 O O . GLU A 1 171 ? 15.185 4.919 -19.597 1.00 80.44 171 GLU A O 1
ATOM 1449 N N . TYR A 1 172 ? 14.626 3.281 -18.150 1.00 70.69 172 TYR A N 1
ATOM 1450 C CA . TYR A 1 172 ? 15.569 3.661 -17.105 1.00 70.69 172 TYR A CA 1
ATOM 1451 C C . TYR A 1 172 ? 17.027 3.362 -17.505 1.00 70.69 172 TYR A C 1
ATOM 1453 O O . TYR A 1 172 ? 17.905 4.200 -17.297 1.00 70.69 172 TYR A O 1
ATOM 1461 N N . ASP A 1 173 ? 17.276 2.215 -18.149 1.00 64.25 173 ASP A N 1
ATOM 1462 C CA . ASP A 1 173 ? 18.600 1.763 -18.618 1.00 64.25 173 ASP A CA 1
ATOM 1463 C C . ASP A 1 173 ? 19.204 2.703 -19.684 1.00 64.25 173 ASP A C 1
ATOM 1465 O O . ASP A 1 173 ? 20.398 2.996 -19.684 1.00 64.25 173 ASP A O 1
ATOM 1469 N N . LYS A 1 174 ? 18.365 3.336 -20.518 1.00 56.38 174 LYS A N 1
ATOM 1470 C CA . LYS A 1 174 ? 18.814 4.368 -21.479 1.00 56.38 174 LYS A CA 1
ATOM 1471 C C . LYS A 1 174 ? 19.450 5.600 -20.820 1.00 56.38 174 LYS A C 1
ATOM 1473 O O . LYS A 1 174 ? 20.092 6.384 -21.516 1.00 56.38 174 LYS A O 1
ATOM 1478 N N . ARG A 1 175 ? 19.260 5.806 -19.510 1.00 55.12 175 ARG A N 1
ATOM 1479 C CA . ARG A 1 175 ? 19.787 6.966 -18.773 1.00 55.12 175 ARG A CA 1
ATOM 1480 C C . ARG A 1 175 ? 21.112 6.689 -18.044 1.00 55.12 175 ARG A C 1
ATOM 1482 O O . ARG A 1 175 ? 21.736 7.663 -17.629 1.00 55.12 175 ARG A O 1
ATOM 1489 N N . LYS A 1 176 ? 21.581 5.433 -17.918 1.00 48.25 176 LYS A N 1
ATOM 1490 C CA . LYS A 1 176 ? 22.934 5.067 -17.431 1.00 48.25 176 LYS A CA 1
ATOM 1491 C C . LYS A 1 176 ? 23.354 3.660 -17.886 1.00 48.25 176 LYS A C 1
ATOM 1493 O O . LYS A 1 176 ? 22.680 2.695 -17.562 1.00 48.25 176 LYS A O 1
ATOM 1498 N N . PHE A 1 177 ? 24.541 3.547 -18.490 1.00 46.56 177 PHE A N 1
ATOM 1499 C CA . PHE A 1 177 ? 25.278 2.282 -18.587 1.00 46.56 177 PHE A CA 1
ATOM 1500 C C . PHE A 1 177 ? 25.667 1.791 -17.177 1.00 46.56 177 PHE A C 1
ATOM 1502 O O . PHE A 1 177 ? 26.139 2.589 -16.367 1.00 46.56 177 PHE A O 1
ATOM 1509 N N . PHE A 1 178 ? 25.520 0.482 -16.941 1.00 45.69 178 PHE A N 1
ATOM 1510 C CA . PHE A 1 178 ? 25.836 -0.295 -15.726 1.00 45.69 178 PHE A CA 1
ATOM 1511 C C . PHE A 1 178 ? 24.758 -0.334 -14.624 1.00 45.69 178 PHE A C 1
ATOM 1513 O O . PHE A 1 178 ? 24.839 0.379 -13.625 1.00 45.69 178 PHE A O 1
ATOM 1520 N N . ASN A 1 179 ? 23.834 -1.301 -14.722 1.00 44.38 179 ASN A N 1
ATOM 1521 C CA . ASN A 1 179 ? 23.588 -2.213 -13.600 1.00 44.38 179 ASN A CA 1
ATOM 1522 C C . ASN A 1 179 ? 23.091 -3.590 -14.073 1.00 44.38 179 ASN A C 1
ATOM 1524 O O . ASN A 1 179 ? 22.523 -3.736 -15.152 1.00 44.38 179 ASN A O 1
ATOM 1528 N N . ASP A 1 180 ? 23.344 -4.609 -13.259 1.00 48.91 180 ASP A N 1
ATOM 1529 C CA . ASP A 1 180 ? 23.199 -6.020 -13.599 1.00 48.91 180 ASP A CA 1
ATOM 1530 C C . ASP A 1 180 ? 21.736 -6.510 -13.553 1.00 48.91 180 ASP A C 1
ATOM 1532 O O . ASP A 1 180 ? 21.322 -7.282 -12.691 1.00 48.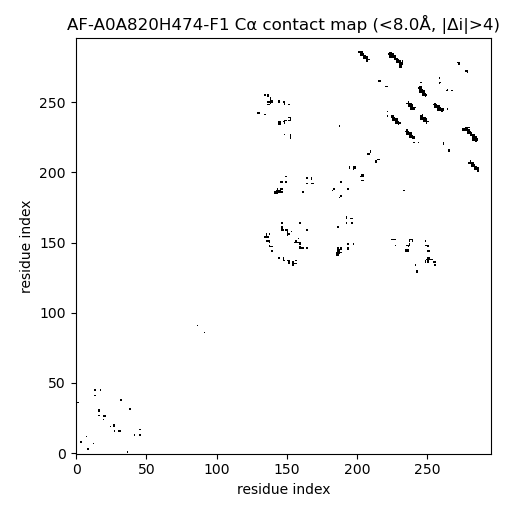91 180 ASP A O 1
ATOM 1536 N N . TYR A 1 181 ? 20.921 -6.051 -14.503 1.00 52.78 181 TYR A N 1
ATOM 1537 C CA . TYR A 1 181 ? 19.509 -6.421 -14.667 1.00 52.78 181 TYR A CA 1
ATOM 1538 C C . TYR A 1 181 ? 19.273 -7.897 -15.057 1.00 52.78 181 TYR A C 1
ATOM 1540 O O . TYR A 1 181 ? 18.137 -8.298 -15.327 1.00 52.78 181 TYR A O 1
ATOM 1548 N N . ARG A 1 182 ? 20.319 -8.737 -15.070 1.00 47.16 182 ARG A N 1
ATOM 1549 C CA . ARG A 1 182 ? 20.301 -10.134 -15.540 1.00 47.16 182 ARG A CA 1
ATOM 1550 C C . ARG A 1 182 ? 19.340 -11.057 -14.773 1.00 47.16 182 ARG A C 1
ATOM 1552 O O . ARG A 1 182 ? 19.064 -12.151 -15.255 1.00 47.16 182 ARG A O 1
ATOM 1559 N N . THR A 1 183 ? 18.778 -10.639 -13.635 1.00 47.44 183 THR A N 1
ATOM 1560 C CA . THR A 1 183 ? 17.761 -11.394 -12.868 1.00 47.44 183 THR A CA 1
ATOM 1561 C C . THR A 1 183 ? 16.342 -10.807 -12.946 1.00 47.44 183 THR A C 1
ATOM 1563 O O . THR A 1 183 ? 15.407 -11.410 -12.418 1.00 47.44 183 THR A O 1
ATOM 1566 N N . LEU A 1 184 ? 16.128 -9.688 -13.654 1.00 51.41 184 LEU A N 1
ATOM 1567 C CA . LEU A 1 184 ? 14.806 -9.057 -13.787 1.00 51.41 184 LEU A CA 1
ATOM 1568 C C . LEU A 1 184 ? 13.789 -9.908 -14.552 1.00 51.41 184 LEU A C 1
ATOM 1570 O O . LEU A 1 184 ? 12.603 -9.864 -14.231 1.00 51.41 184 LEU A O 1
ATOM 1574 N N . TRP A 1 185 ? 14.236 -10.742 -15.495 1.00 48.34 185 TRP A N 1
ATOM 1575 C CA . TRP A 1 185 ? 13.360 -11.682 -16.208 1.00 48.34 185 TRP A CA 1
ATOM 1576 C C . TRP A 1 185 ? 12.676 -12.690 -15.259 1.00 48.34 185 TRP A C 1
ATOM 1578 O O . TRP A 1 185 ? 11.565 -13.154 -15.538 1.00 48.34 185 TRP A O 1
ATOM 1588 N N . LEU A 1 186 ? 13.290 -12.971 -14.097 1.00 51.84 186 LEU A N 1
ATOM 1589 C CA . LEU A 1 186 ? 12.724 -13.811 -13.034 1.00 51.84 186 LEU A CA 1
ATOM 1590 C C . LEU A 1 186 ? 11.702 -13.063 -12.158 1.00 51.84 186 LEU A C 1
ATOM 1592 O O . LEU A 1 186 ? 10.869 -13.716 -11.524 1.00 51.84 186 LEU A O 1
ATOM 1596 N N . GLY A 1 187 ? 11.714 -11.721 -12.156 1.00 56.62 187 GLY A N 1
ATOM 1597 C CA . GLY A 1 187 ? 10.732 -10.888 -11.451 1.00 56.62 187 GLY A CA 1
ATOM 1598 C C . GLY A 1 187 ? 11.215 -10.076 -10.247 1.00 56.62 187 GLY A C 1
ATOM 1599 O O . GLY A 1 187 ? 10.384 -9.445 -9.592 1.00 56.62 187 GLY A O 1
ATOM 1600 N N . ASN A 1 188 ? 12.515 -10.075 -9.946 1.00 70.06 188 ASN A N 1
ATOM 1601 C CA . ASN A 1 188 ? 13.082 -9.355 -8.798 1.00 70.06 188 ASN A CA 1
ATOM 1602 C C . ASN A 1 188 ? 13.296 -7.866 -9.112 1.00 70.06 188 ASN A C 1
ATOM 1604 O O . ASN A 1 188 ? 14.425 -7.422 -9.305 1.00 70.06 188 ASN A O 1
ATOM 1608 N N . TYR A 1 189 ? 12.211 -7.099 -9.203 1.00 73.69 189 TYR A N 1
ATOM 1609 C CA . TYR A 1 189 ? 12.276 -5.667 -9.502 1.00 73.69 189 TYR A CA 1
ATOM 1610 C C . TYR A 1 189 ? 12.960 -4.866 -8.381 1.00 73.69 189 TYR A C 1
ATOM 1612 O O . TYR A 1 189 ? 12.635 -5.014 -7.202 1.00 73.69 189 TYR A O 1
ATOM 1620 N N . ASP A 1 190 ? 13.888 -3.989 -8.774 1.00 77.94 190 ASP A N 1
ATOM 1621 C CA . ASP A 1 190 ? 14.523 -3.004 -7.892 1.00 77.94 190 ASP A CA 1
ATOM 1622 C C . ASP A 1 190 ? 13.499 -1.960 -7.408 1.00 77.94 190 ASP A C 1
ATOM 1624 O O . ASP A 1 190 ? 12.562 -1.615 -8.135 1.00 77.94 190 ASP A O 1
ATOM 1628 N N . LEU A 1 191 ? 13.703 -1.417 -6.201 1.00 83.12 191 LEU A N 1
ATOM 1629 C CA . LEU A 1 191 ? 12.850 -0.379 -5.610 1.00 83.12 191 LEU A CA 1
ATOM 1630 C C . LEU A 1 191 ? 12.605 0.795 -6.568 1.00 83.12 191 LEU A C 1
ATOM 1632 O O . LEU A 1 191 ? 11.488 1.296 -6.635 1.00 83.12 191 LEU A O 1
ATOM 1636 N N . ARG A 1 192 ? 13.610 1.229 -7.335 1.00 83.94 192 ARG A N 1
ATOM 1637 C CA . ARG A 1 192 ? 13.478 2.356 -8.273 1.00 83.94 192 ARG A CA 1
ATOM 1638 C C . ARG A 1 192 ? 12.445 2.089 -9.358 1.00 83.94 192 ARG A C 1
ATOM 1640 O O . ARG A 1 192 ? 11.725 3.004 -9.738 1.00 83.94 192 ARG A O 1
ATOM 1647 N N . ILE A 1 193 ? 12.351 0.845 -9.827 1.00 87.88 193 ILE A N 1
ATOM 1648 C CA . ILE A 1 193 ? 11.351 0.441 -10.821 1.00 87.88 193 ILE A CA 1
ATOM 1649 C C . ILE A 1 193 ? 9.955 0.478 -10.202 1.00 87.88 193 ILE A C 1
ATOM 1651 O O . ILE A 1 193 ? 9.021 0.953 -10.840 1.00 87.88 193 ILE A O 1
ATOM 1655 N N . LEU A 1 194 ? 9.820 0.026 -8.950 1.00 91.00 194 LEU A N 1
ATOM 1656 C CA . LEU A 1 194 ? 8.549 0.091 -8.225 1.00 91.00 194 LEU A CA 1
ATOM 1657 C C . LEU A 1 194 ? 8.121 1.545 -7.969 1.00 91.00 194 LEU A C 1
ATOM 1659 O O . LEU A 1 194 ? 6.964 1.877 -8.197 1.00 91.00 194 LEU A O 1
ATOM 1663 N N . ILE A 1 195 ? 9.047 2.420 -7.561 1.00 90.75 195 ILE A N 1
ATOM 1664 C CA . ILE A 1 195 ? 8.785 3.855 -7.370 1.00 90.75 195 ILE A CA 1
ATOM 1665 C C . ILE A 1 195 ? 8.354 4.501 -8.688 1.00 90.75 195 ILE A C 1
ATOM 1667 O O . ILE A 1 195 ? 7.337 5.180 -8.726 1.00 90.75 195 ILE A O 1
ATOM 1671 N N . GLU A 1 196 ? 9.083 4.264 -9.778 1.00 90.88 196 GLU A N 1
ATOM 1672 C CA . GLU A 1 196 ? 8.749 4.823 -11.091 1.00 90.88 196 GLU A CA 1
ATOM 1673 C C . GLU A 1 196 ? 7.371 4.350 -11.578 1.00 90.88 196 GLU A C 1
ATOM 1675 O O . GLU A 1 196 ? 6.586 5.144 -12.094 1.00 90.88 196 GLU A O 1
ATOM 1680 N N . ALA A 1 197 ? 7.041 3.075 -11.365 1.00 91.88 197 ALA A N 1
ATOM 1681 C CA . ALA A 1 197 ? 5.724 2.525 -11.665 1.00 91.88 197 ALA A CA 1
ATOM 1682 C C . ALA A 1 197 ? 4.602 3.235 -10.884 1.00 91.88 197 ALA A C 1
ATOM 1684 O O . ALA A 1 197 ? 3.571 3.568 -11.464 1.00 91.88 197 ALA A O 1
ATOM 1685 N N . ILE A 1 198 ? 4.817 3.510 -9.595 1.00 94.88 198 ILE A N 1
ATOM 1686 C CA . ILE A 1 198 ? 3.857 4.215 -8.731 1.00 94.88 198 ILE A CA 1
ATOM 1687 C C . ILE A 1 198 ? 3.727 5.688 -9.133 1.00 94.88 198 ILE A C 1
ATOM 1689 O O . ILE A 1 198 ? 2.610 6.191 -9.255 1.00 94.88 198 ILE A O 1
ATOM 1693 N N . ASN A 1 199 ? 4.845 6.348 -9.438 1.00 93.50 199 ASN A N 1
ATOM 1694 C CA . ASN A 1 199 ? 4.874 7.734 -9.903 1.00 93.50 199 ASN A CA 1
ATOM 1695 C C . ASN A 1 199 ? 4.091 7.915 -11.209 1.00 9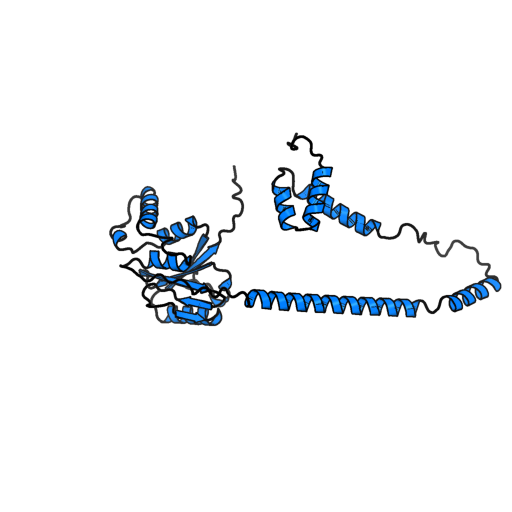3.50 199 ASN A C 1
ATOM 1697 O O . ASN A 1 199 ? 3.350 8.885 -11.353 1.00 93.50 199 ASN A O 1
ATOM 1701 N N . ARG A 1 200 ? 4.187 6.963 -12.150 1.00 92.44 200 ARG A N 1
ATOM 1702 C CA . ARG A 1 200 ? 3.392 6.972 -13.396 1.00 92.44 200 ARG A CA 1
ATOM 1703 C C . ARG A 1 200 ? 1.888 6.838 -13.160 1.00 92.44 200 ARG A C 1
ATOM 1705 O O . ARG A 1 200 ? 1.112 7.191 -14.043 1.00 92.44 200 ARG A O 1
ATOM 1712 N N . CYS A 1 201 ? 1.478 6.358 -11.989 1.00 93.19 201 CYS A N 1
ATOM 1713 C CA . CYS A 1 201 ? 0.082 6.316 -11.566 1.00 93.19 201 CYS A CA 1
ATOM 1714 C C . CYS A 1 201 ? -0.368 7.582 -10.813 1.00 93.19 201 CYS A C 1
ATOM 1716 O O . CYS A 1 201 ? -1.510 7.617 -10.364 1.00 93.19 201 CYS A O 1
ATOM 1718 N N . GLY A 1 202 ? 0.485 8.606 -10.668 1.00 94.62 202 GLY A N 1
ATOM 1719 C CA . GLY A 1 202 ? 0.145 9.854 -9.972 1.00 94.62 202 GLY A CA 1
ATOM 1720 C C . GLY A 1 202 ? 0.255 9.773 -8.446 1.00 94.62 202 GLY A C 1
ATOM 1721 O O . GLY A 1 202 ? -0.476 10.456 -7.730 1.00 94.62 202 GLY A O 1
ATOM 1722 N N . PHE A 1 203 ? 1.135 8.913 -7.933 1.00 96.44 203 PHE A N 1
ATOM 1723 C CA . PHE A 1 203 ? 1.375 8.739 -6.500 1.00 96.44 203 PHE A CA 1
ATOM 1724 C C . PHE A 1 203 ? 2.849 8.951 -6.172 1.00 96.44 203 PHE A C 1
ATOM 1726 O O . PHE A 1 203 ? 3.713 8.604 -6.967 1.00 96.44 203 PHE A O 1
ATOM 1733 N N . ASP A 1 204 ? 3.129 9.455 -4.976 1.00 95.31 204 ASP A N 1
ATOM 1734 C CA . ASP A 1 204 ? 4.479 9.590 -4.442 1.00 95.31 204 ASP A CA 1
ATOM 1735 C C . ASP A 1 204 ? 4.797 8.467 -3.462 1.00 95.31 204 ASP A C 1
ATOM 1737 O O . ASP A 1 204 ? 3.930 7.967 -2.739 1.00 95.31 204 ASP A O 1
ATOM 1741 N N . VAL A 1 205 ? 6.078 8.106 -3.402 1.00 95.50 205 VAL A N 1
ATOM 1742 C CA . VAL A 1 205 ? 6.606 7.102 -2.478 1.00 95.50 205 VAL A CA 1
ATOM 1743 C C . VAL A 1 205 ? 7.610 7.753 -1.539 1.00 95.50 205 VAL A C 1
ATOM 1745 O O . VAL A 1 205 ? 8.606 8.325 -1.981 1.00 95.50 205 VAL A O 1
ATOM 1748 N N . ARG A 1 206 ? 7.397 7.607 -0.229 1.00 94.88 206 ARG A N 1
ATOM 1749 C CA . ARG A 1 206 ? 8.324 8.077 0.806 1.00 94.88 206 ARG A CA 1
ATOM 1750 C C . ARG A 1 206 ? 8.758 6.921 1.691 1.00 94.88 206 ARG A C 1
ATOM 1752 O O . ARG A 1 206 ? 7.927 6.187 2.216 1.00 94.88 206 ARG A O 1
ATOM 1759 N N . GLN A 1 207 ? 10.060 6.783 1.908 1.00 95.19 207 GLN A N 1
ATOM 1760 C CA . GLN A 1 207 ? 10.579 5.850 2.902 1.00 95.19 207 GLN A CA 1
ATOM 1761 C C . GLN A 1 207 ? 10.393 6.410 4.319 1.00 95.19 207 GLN A C 1
ATOM 1763 O O . GLN A 1 207 ? 10.680 7.582 4.566 1.00 95.19 207 GLN A O 1
ATOM 1768 N N . ILE A 1 208 ? 9.956 5.562 5.250 1.00 94.56 208 ILE A N 1
ATOM 1769 C CA . ILE A 1 208 ? 9.980 5.862 6.684 1.00 94.56 208 ILE A CA 1
ATOM 1770 C C . ILE A 1 208 ? 11.361 5.491 7.226 1.00 94.56 208 ILE A C 1
ATOM 1772 O O . ILE A 1 208 ? 11.793 4.335 7.152 1.00 94.56 208 ILE A O 1
ATOM 1776 N N . ASN A 1 209 ? 12.044 6.461 7.822 1.00 90.00 209 ASN A N 1
ATOM 1777 C CA . ASN A 1 209 ? 13.401 6.319 8.335 1.00 90.00 209 ASN A CA 1
ATOM 1778 C C . ASN A 1 209 ? 13.410 5.914 9.816 1.00 90.00 209 ASN A C 1
ATOM 1780 O O . ASN A 1 209 ? 13.984 6.594 10.666 1.00 90.00 209 ASN A O 1
ATOM 1784 N N . ILE A 1 210 ? 12.815 4.759 10.119 1.00 85.88 210 ILE A N 1
ATOM 1785 C CA . ILE A 1 210 ? 12.740 4.190 11.478 1.00 85.88 210 ILE A CA 1
ATOM 1786 C C . ILE A 1 210 ? 14.113 4.041 12.156 1.00 85.88 210 ILE A C 1
ATOM 1788 O O . ILE A 1 210 ? 14.253 4.302 13.346 1.00 85.88 210 ILE A O 1
ATOM 1792 N N . TYR A 1 211 ? 15.150 3.683 11.391 1.00 84.19 211 TYR A N 1
ATOM 1793 C CA . TYR A 1 211 ? 16.518 3.514 11.896 1.00 84.19 211 TYR A CA 1
ATOM 1794 C C . TYR A 1 211 ? 17.218 4.847 12.199 1.00 84.19 211 TYR A C 1
ATOM 1796 O O . TYR A 1 211 ? 18.257 4.852 12.850 1.00 84.19 211 TYR A O 1
ATOM 1804 N N . HIS A 1 212 ? 16.638 5.965 11.757 1.00 86.31 212 HIS A N 1
ATOM 1805 C CA . HIS A 1 212 ? 17.107 7.322 12.038 1.00 86.31 212 HIS A CA 1
ATOM 1806 C C . HIS A 1 212 ? 16.142 8.078 12.968 1.00 86.31 212 HIS A C 1
ATOM 1808 O O . HIS A 1 212 ? 16.142 9.304 12.997 1.00 86.31 212 HIS A O 1
ATOM 1814 N N . GLY A 1 213 ? 15.318 7.352 13.733 1.00 83.38 213 GLY A N 1
ATOM 1815 C CA . GLY A 1 213 ? 14.495 7.924 14.799 1.00 83.38 213 GLY A CA 1
ATOM 1816 C C . GLY A 1 213 ? 13.124 8.447 14.369 1.00 83.38 213 GLY A C 1
ATOM 1817 O O . GLY A 1 213 ? 12.435 9.054 15.188 1.00 83.38 213 GLY A O 1
ATOM 1818 N N . GLU A 1 214 ? 12.684 8.211 13.128 1.00 92.00 214 GLU A N 1
ATOM 1819 C CA . GLU A 1 214 ? 11.317 8.561 12.733 1.00 92.00 214 GLU A CA 1
ATOM 1820 C C . GLU A 1 214 ? 10.296 7.706 13.504 1.00 92.00 214 GLU A C 1
ATOM 1822 O O . GLU A 1 214 ? 10.313 6.473 13.448 1.00 92.00 214 GLU A O 1
ATOM 1827 N N . SER A 1 215 ? 9.391 8.365 14.234 1.00 91.38 215 SER A N 1
ATOM 1828 C CA . SER A 1 215 ? 8.377 7.689 15.045 1.00 91.38 215 SER A CA 1
ATOM 1829 C C . SER A 1 215 ? 7.209 7.198 14.193 1.00 91.38 215 SER A C 1
ATOM 1831 O O . SER A 1 215 ? 6.477 7.987 13.600 1.00 91.38 215 SER A O 1
ATOM 1833 N N . ILE A 1 216 ? 6.969 5.886 14.218 1.00 92.56 216 ILE A N 1
ATOM 1834 C CA . ILE A 1 216 ? 5.836 5.251 13.529 1.00 92.56 216 ILE A CA 1
ATOM 1835 C C . ILE A 1 216 ? 4.476 5.519 14.192 1.00 92.56 216 ILE A C 1
ATOM 1837 O O . ILE A 1 216 ? 3.437 5.262 13.589 1.00 92.56 216 ILE A O 1
ATOM 1841 N N . TYR A 1 217 ? 4.453 6.018 15.429 1.00 93.38 217 TYR A N 1
ATOM 1842 C CA . TYR A 1 217 ? 3.216 6.196 16.197 1.00 93.38 217 TYR A CA 1
ATOM 1843 C C . TYR A 1 217 ? 2.378 7.389 15.728 1.00 93.38 217 TYR A C 1
ATOM 1845 O O . TYR A 1 217 ? 1.150 7.351 15.805 1.00 93.38 217 TYR A O 1
ATOM 1853 N N . HIS A 1 218 ? 3.035 8.434 15.221 1.00 89.00 218 HIS A N 1
ATOM 1854 C CA . HIS A 1 218 ? 2.393 9.698 14.844 1.00 89.00 218 HIS A CA 1
ATOM 1855 C C . HIS A 1 218 ? 2.166 9.840 13.338 1.00 89.00 218 HIS A C 1
ATOM 1857 O O . HIS A 1 218 ? 1.734 10.893 12.878 1.00 89.00 218 HIS A O 1
ATOM 1863 N N . LEU A 1 219 ? 2.444 8.793 12.561 1.00 93.06 219 LEU A N 1
ATOM 1864 C CA . LEU A 1 219 ? 2.213 8.831 11.126 1.00 93.06 219 LEU A CA 1
ATOM 1865 C C . LEU A 1 219 ? 0.706 8.783 10.812 1.00 93.06 219 LEU A C 1
ATOM 1867 O O . LEU A 1 219 ? -0.041 8.052 11.479 1.00 93.06 219 LEU A O 1
ATOM 1871 N N . PRO A 1 220 ? 0.246 9.530 9.791 1.00 94.62 220 PRO A N 1
ATOM 1872 C CA . PRO A 1 220 ? -1.144 9.536 9.346 1.00 94.62 220 PRO A CA 1
ATOM 1873 C C . PRO A 1 220 ? -1.452 8.277 8.519 1.00 94.62 220 PRO A C 1
ATOM 1875 O O . PRO A 1 220 ? -1.722 8.353 7.325 1.00 94.62 220 PRO A O 1
ATOM 1878 N N . TRP A 1 221 ? -1.379 7.101 9.153 1.00 95.38 221 TRP A N 1
ATOM 1879 C CA . TRP A 1 221 ? -1.503 5.800 8.485 1.00 95.38 221 TRP A CA 1
ATOM 1880 C C . TRP A 1 221 ? -2.747 5.683 7.605 1.00 95.38 221 TRP A C 1
ATOM 1882 O O . TRP A 1 221 ? -2.648 5.210 6.475 1.00 95.38 221 TRP A O 1
ATOM 1892 N N . ASP A 1 222 ? -3.884 6.169 8.103 1.00 94.00 222 ASP A N 1
ATOM 1893 C CA . ASP A 1 222 ? -5.173 6.089 7.411 1.00 94.00 222 ASP A CA 1
ATOM 1894 C C . ASP A 1 222 ? -5.280 7.062 6.225 1.00 94.00 222 ASP A C 1
ATOM 1896 O O . ASP A 1 222 ? -6.173 6.918 5.396 1.00 94.00 222 ASP A O 1
ATOM 1900 N N . SER A 1 223 ? -4.370 8.037 6.120 1.00 93.62 223 SER A N 1
ATOM 1901 C CA . SER A 1 223 ? -4.292 8.969 4.988 1.00 93.62 223 SER A CA 1
ATOM 1902 C C . SER A 1 223 ? -3.408 8.456 3.851 1.00 93.62 223 SER A C 1
ATOM 1904 O O . SER A 1 223 ? -3.457 9.001 2.750 1.00 93.62 223 SER A O 1
ATOM 1906 N N . TYR A 1 224 ? -2.582 7.433 4.089 1.00 96.81 224 TYR A N 1
ATOM 1907 C CA . TYR A 1 224 ? -1.761 6.850 3.033 1.00 96.81 224 TYR A CA 1
ATOM 1908 C C . TYR A 1 224 ? -2.602 5.971 2.110 1.00 96.81 224 TYR A C 1
ATOM 1910 O O . TYR A 1 224 ? -3.442 5.188 2.551 1.00 96.81 224 TYR A O 1
ATOM 1918 N N . PHE A 1 225 ? -2.305 6.030 0.812 1.00 97.06 225 PHE A N 1
ATOM 1919 C CA . PHE A 1 225 ? -2.897 5.135 -0.176 1.00 97.06 225 PHE A CA 1
ATOM 1920 C C . PHE A 1 225 ? -2.565 3.671 0.130 1.00 97.06 225 PHE A C 1
ATOM 1922 O O . PHE A 1 225 ? -3.380 2.778 -0.092 1.00 97.06 225 PHE A O 1
ATOM 1929 N N . GLY A 1 226 ? -1.370 3.405 0.649 1.00 97.44 226 GLY A N 1
ATOM 1930 C CA . GLY A 1 226 ? -0.973 2.093 1.133 1.00 97.44 226 GLY A CA 1
ATOM 1931 C C . GLY A 1 226 ? 0.505 2.050 1.481 1.00 97.44 226 GLY A C 1
ATOM 1932 O O . GLY A 1 226 ? 1.216 3.050 1.375 1.00 97.44 226 GLY A O 1
ATOM 1933 N N . LEU A 1 227 ? 0.959 0.883 1.924 1.00 98.00 227 LEU A N 1
ATOM 1934 C CA . LEU A 1 227 ? 2.341 0.665 2.317 1.00 98.00 227 LEU A CA 1
ATOM 1935 C C . LEU A 1 227 ? 2.964 -0.407 1.429 1.00 98.00 227 LEU A C 1
ATOM 1937 O O . LEU A 1 227 ? 2.366 -1.462 1.200 1.00 98.00 227 LEU A O 1
ATOM 1941 N N . LEU A 1 228 ? 4.200 -0.165 1.013 1.00 97.50 228 LEU A N 1
ATOM 1942 C CA . LEU A 1 228 ? 5.105 -1.196 0.530 1.00 97.50 228 LEU A CA 1
ATOM 1943 C C . LEU A 1 228 ? 6.116 -1.522 1.619 1.00 97.50 228 LEU A C 1
ATOM 1945 O O . LEU A 1 228 ? 6.721 -0.636 2.223 1.00 97.50 228 LEU A O 1
ATOM 1949 N N . VAL A 1 229 ? 6.306 -2.811 1.856 1.00 96.88 229 VAL A N 1
ATOM 1950 C CA . VAL A 1 229 ? 7.241 -3.330 2.843 1.00 96.88 229 VAL A CA 1
ATOM 1951 C C . VAL A 1 229 ? 8.266 -4.187 2.127 1.00 96.88 229 VAL A C 1
ATOM 1953 O O . VAL A 1 229 ? 7.907 -5.056 1.333 1.00 96.88 229 VAL A O 1
ATOM 1956 N N . ASN A 1 230 ? 9.541 -3.950 2.424 1.00 94.38 230 ASN A N 1
ATOM 1957 C CA . ASN A 1 230 ? 10.628 -4.805 1.979 1.00 94.38 230 ASN A CA 1
ATOM 1958 C C . ASN A 1 230 ? 11.281 -5.506 3.169 1.00 94.38 230 ASN A C 1
ATOM 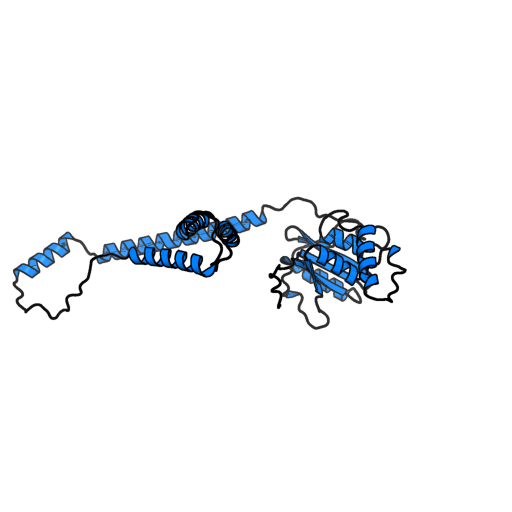1960 O O . ASN A 1 230 ? 11.734 -4.848 4.109 1.00 94.38 230 ASN A O 1
ATOM 1964 N N . LEU A 1 231 ? 11.352 -6.834 3.104 1.00 93.25 231 LEU A N 1
ATOM 1965 C CA . LEU A 1 231 ? 12.056 -7.657 4.080 1.00 93.25 231 LEU A CA 1
ATOM 1966 C C . LEU A 1 231 ? 13.430 -8.042 3.544 1.00 93.25 231 LEU A C 1
ATOM 1968 O O . LEU A 1 231 ? 13.553 -8.613 2.456 1.00 93.25 231 LEU A O 1
ATOM 1972 N N . ASN A 1 232 ? 14.461 -7.791 4.351 1.00 89.44 232 ASN A N 1
ATOM 1973 C CA . ASN A 1 232 ? 15.837 -8.219 4.099 1.00 89.44 232 ASN A CA 1
ATOM 1974 C C . ASN A 1 232 ? 16.443 -7.725 2.770 1.00 89.44 232 ASN A C 1
ATOM 1976 O O . ASN A 1 232 ? 17.409 -8.308 2.287 1.00 89.44 232 ASN A O 1
ATOM 1980 N N . GLY A 1 233 ? 15.885 -6.677 2.158 1.00 84.38 233 GLY A N 1
ATOM 1981 C CA . GLY A 1 233 ? 16.302 -6.184 0.842 1.00 84.38 233 GLY A CA 1
ATOM 1982 C C . GLY A 1 233 ? 15.761 -6.994 -0.343 1.00 84.38 233 GLY A C 1
ATOM 1983 O O . GLY A 1 233 ? 16.031 -6.627 -1.482 1.00 84.38 233 GLY A O 1
ATOM 1984 N N . ALA A 1 234 ? 15.011 -8.077 -0.114 1.00 85.44 234 ALA A N 1
ATOM 1985 C CA . ALA A 1 234 ? 14.740 -9.087 -1.142 1.00 85.44 234 ALA A CA 1
ATOM 1986 C C . ALA A 1 234 ? 13.253 -9.327 -1.424 1.00 85.44 234 ALA A C 1
ATOM 1988 O O . ALA A 1 234 ? 12.883 -9.558 -2.573 1.00 85.44 234 ALA A O 1
ATOM 1989 N N . HIS A 1 235 ? 12.401 -9.293 -0.397 1.00 91.56 235 HIS A N 1
ATOM 1990 C CA . HIS A 1 235 ? 10.987 -9.647 -0.538 1.00 91.56 235 HIS A CA 1
ATOM 1991 C C . HIS A 1 235 ? 10.094 -8.428 -0.371 1.00 91.56 235 HIS A C 1
ATOM 1993 O O . HIS A 1 235 ? 10.170 -7.757 0.657 1.00 91.56 235 HIS A O 1
ATOM 1999 N N . TRP A 1 236 ? 9.235 -8.179 -1.357 1.00 93.88 236 TRP A N 1
ATOM 2000 C CA . TRP A 1 236 ? 8.251 -7.102 -1.336 1.00 93.88 236 TRP A CA 1
ATOM 2001 C C . TRP A 1 236 ? 6.862 -7.637 -1.007 1.00 93.88 236 TRP A C 1
ATOM 2003 O O . TRP A 1 236 ? 6.429 -8.649 -1.563 1.00 93.88 236 TRP A O 1
ATOM 2013 N N . PHE A 1 237 ? 6.143 -6.910 -0.160 1.00 96.94 237 PHE A N 1
ATOM 2014 C CA . PHE A 1 237 ? 4.706 -7.079 -0.002 1.00 96.94 237 PHE A CA 1
ATOM 2015 C C . PHE A 1 237 ? 4.002 -5.760 0.305 1.00 96.94 237 PHE A C 1
ATOM 2017 O O . PHE A 1 237 ? 4.627 -4.751 0.636 1.00 96.94 237 PHE A O 1
ATOM 2024 N N . THR A 1 238 ? 2.676 -5.789 0.216 1.00 98.44 238 THR A N 1
ATOM 2025 C CA . THR A 1 238 ? 1.817 -4.637 0.478 1.00 98.44 238 THR A CA 1
ATOM 2026 C C . THR A 1 238 ? 1.041 -4.807 1.767 1.00 98.44 238 THR A C 1
ATOM 2028 O O . THR A 1 238 ? 0.515 -5.884 2.052 1.00 98.44 238 THR A O 1
ATOM 2031 N N . ILE A 1 239 ? 0.888 -3.704 2.495 1.00 98.69 239 ILE A N 1
ATOM 2032 C CA . ILE A 1 239 ? -0.163 -3.553 3.497 1.00 98.69 239 ILE A CA 1
ATOM 2033 C C . ILE A 1 239 ? -1.142 -2.492 2.999 1.00 98.69 239 ILE A C 1
ATOM 2035 O O . ILE A 1 239 ? -0.735 -1.396 2.609 1.00 98.69 239 ILE A O 1
ATOM 2039 N N . LYS A 1 240 ? -2.435 -2.819 3.000 1.00 97.94 240 LYS A N 1
ATOM 2040 C CA . LYS A 1 240 ? -3.499 -1.944 2.491 1.00 97.94 240 LYS A CA 1
ATOM 2041 C C . LYS A 1 240 ? -4.576 -1.758 3.551 1.00 97.94 240 LYS A C 1
ATOM 2043 O O . LYS A 1 240 ? -5.012 -2.741 4.151 1.00 97.94 240 LYS A O 1
ATOM 2048 N N . ASN A 1 241 ? -4.988 -0.511 3.770 1.00 97.12 241 ASN A N 1
ATOM 2049 C CA . ASN A 1 241 ? -6.220 -0.202 4.486 1.00 97.12 241 ASN A CA 1
ATOM 2050 C C . ASN A 1 241 ? -7.397 -0.404 3.523 1.00 97.12 241 ASN A C 1
ATOM 2052 O O . ASN A 1 241 ? -7.415 0.181 2.440 1.00 97.12 241 ASN A O 1
ATOM 2056 N N . HIS A 1 242 ? -8.347 -1.247 3.912 1.00 94.94 242 HIS A N 1
ATOM 2057 C CA . HIS A 1 242 ? -9.616 -1.442 3.224 1.00 94.94 242 HIS A CA 1
ATOM 2058 C C . HIS A 1 242 ? -10.725 -1.320 4.263 1.00 94.94 242 HIS A C 1
ATOM 2060 O O . HIS A 1 242 ? -10.796 -2.127 5.194 1.00 94.94 242 HIS A O 1
ATOM 2066 N N . ASN A 1 243 ? -11.558 -0.288 4.132 1.00 91.62 243 ASN A N 1
ATOM 2067 C CA . ASN A 1 243 ? -12.659 0.013 5.051 1.00 91.62 243 ASN A CA 1
ATOM 2068 C C . ASN A 1 243 ? -12.233 0.121 6.532 1.00 91.62 243 ASN A C 1
ATOM 2070 O O . ASN A 1 243 ? -12.882 -0.429 7.421 1.00 91.62 243 ASN A O 1
ATOM 2074 N N . GLY A 1 244 ? -11.113 0.798 6.808 1.00 93.12 244 GLY A N 1
ATOM 2075 C CA . GLY A 1 244 ? -10.603 1.013 8.168 1.00 93.12 244 GLY A CA 1
ATOM 2076 C C . GLY A 1 244 ? -9.849 -0.181 8.760 1.00 93.12 244 GLY A C 1
ATOM 2077 O O . GLY A 1 244 ? -9.406 -0.123 9.908 1.00 93.12 244 GLY A O 1
ATOM 2078 N N . ILE A 1 245 ? -9.686 -1.264 7.997 1.00 96.94 245 ILE A N 1
ATOM 2079 C CA . ILE A 1 245 ? -8.970 -2.466 8.416 1.00 96.94 245 ILE A CA 1
ATOM 2080 C C . ILE A 1 245 ? -7.742 -2.662 7.531 1.00 96.94 245 ILE A C 1
ATOM 2082 O O . ILE A 1 245 ? -7.830 -2.703 6.307 1.00 96.94 245 ILE A O 1
ATOM 2086 N N . TYR A 1 246 ? -6.584 -2.823 8.160 1.00 98.50 246 TYR A N 1
ATOM 2087 C CA . TYR A 1 246 ? -5.333 -3.144 7.494 1.00 98.50 246 TYR A CA 1
ATOM 2088 C C . TYR A 1 246 ? -5.229 -4.639 7.218 1.00 98.50 246 TYR A C 1
ATOM 2090 O O . TYR A 1 246 ? -5.498 -5.475 8.089 1.00 98.50 246 TYR A O 1
ATOM 2098 N N . TYR A 1 247 ? -4.763 -4.967 6.019 1.00 98.56 247 TYR A N 1
ATOM 2099 C CA . TYR A 1 247 ? -4.506 -6.330 5.575 1.00 98.56 247 TYR A CA 1
ATOM 2100 C C . TYR A 1 247 ? -3.063 -6.477 5.115 1.00 98.56 247 TYR A C 1
ATOM 2102 O O . TYR A 1 247 ? -2.555 -5.643 4.366 1.00 98.56 247 TYR A O 1
ATOM 2110 N N . ASN A 1 248 ? -2.428 -7.574 5.520 1.00 98.56 248 ASN A N 1
ATOM 2111 C CA . ASN A 1 248 ? -1.213 -8.063 4.894 1.00 98.56 248 ASN A CA 1
ATOM 2112 C C . ASN A 1 248 ? -1.590 -8.770 3.584 1.00 98.56 248 ASN A C 1
ATOM 2114 O O . ASN A 1 248 ? -2.270 -9.803 3.595 1.00 98.56 248 ASN A O 1
ATOM 2118 N N . LEU A 1 249 ? -1.127 -8.198 2.475 1.00 98.31 249 LEU A N 1
ATOM 2119 C CA . LEU A 1 249 ? -1.326 -8.683 1.114 1.00 98.31 249 LEU A CA 1
ATOM 2120 C C . LEU A 1 249 ? -0.032 -9.248 0.523 1.00 98.31 249 LEU A C 1
ATOM 2122 O O . LEU A 1 249 ? 0.226 -9.117 -0.674 1.00 98.31 249 LEU A O 1
ATOM 2126 N N . ASP A 1 250 ? 0.796 -9.885 1.348 1.00 97.50 250 ASP A N 1
ATOM 2127 C CA . ASP A 1 250 ? 1.918 -10.679 0.866 1.00 97.50 250 ASP A CA 1
ATOM 2128 C C . ASP A 1 250 ? 1.432 -11.714 -0.149 1.00 97.50 250 ASP A C 1
ATOM 2130 O O . ASP A 1 250 ? 0.548 -12.537 0.101 1.00 97.50 250 ASP A O 1
ATOM 2134 N N . SER A 1 251 ? 1.989 -11.609 -1.351 1.00 94.75 251 SER A N 1
ATOM 2135 C CA . SER A 1 251 ? 1.613 -12.426 -2.495 1.00 94.75 251 SER A CA 1
ATOM 2136 C C . SER A 1 251 ? 1.961 -13.910 -2.295 1.00 94.75 251 SER A C 1
ATOM 2138 O O . SER A 1 251 ? 1.360 -14.769 -2.938 1.00 94.75 251 SER A O 1
ATOM 2140 N N . THR A 1 252 ? 2.854 -14.251 -1.361 1.00 94.44 252 THR A N 1
ATOM 2141 C CA . THR A 1 252 ? 3.150 -15.645 -0.980 1.00 94.44 252 THR A CA 1
ATOM 2142 C C . THR A 1 252 ? 2.040 -16.289 -0.139 1.00 94.44 252 THR A C 1
ATOM 2144 O O . THR A 1 252 ? 1.968 -17.517 -0.031 1.00 94.44 252 THR A O 1
ATOM 2147 N N . LEU A 1 253 ? 1.135 -15.489 0.436 1.00 95.50 253 LEU A N 1
ATOM 2148 C CA . LEU A 1 253 ? 0.024 -15.985 1.241 1.00 95.50 253 LEU A CA 1
ATOM 2149 C C . LEU A 1 253 ? -1.057 -16.636 0.372 1.00 95.50 253 LEU A C 1
ATOM 2151 O O . LEU A 1 253 ? -1.323 -16.256 -0.767 1.00 95.50 253 LEU A O 1
ATOM 2155 N N . ARG A 1 254 ? -1.773 -17.609 0.945 1.00 94.00 254 ARG A N 1
ATOM 2156 C CA . ARG A 1 254 ? -2.932 -18.232 0.275 1.00 94.00 254 ARG A CA 1
ATOM 2157 C C . ARG A 1 254 ? -4.171 -17.334 0.250 1.00 94.00 254 ARG A C 1
ATOM 2159 O O . ARG A 1 254 ? -5.071 -17.598 -0.548 1.00 94.00 254 ARG A O 1
ATOM 2166 N N . LYS A 1 255 ? -4.243 -16.348 1.139 1.00 94.94 255 LYS A N 1
ATOM 2167 C CA . LYS A 1 255 ? -5.320 -15.361 1.270 1.00 94.94 255 LYS A CA 1
ATOM 2168 C C . LYS A 1 255 ? -4.803 -14.150 2.062 1.00 94.94 255 LYS A C 1
ATOM 2170 O O . LYS A 1 255 ? -3.832 -14.331 2.804 1.00 94.94 255 LYS A O 1
ATOM 2175 N N . PRO A 1 256 ? -5.458 -12.980 1.972 1.00 97.31 256 PRO A N 1
ATOM 2176 C CA . PRO A 1 256 ? -5.181 -11.844 2.845 1.00 97.31 256 PRO A CA 1
ATOM 2177 C C . PRO A 1 256 ? -5.191 -12.242 4.317 1.00 97.31 256 PRO A C 1
ATOM 2179 O O . PRO A 1 256 ? -6.064 -12.997 4.758 1.00 97.31 256 PRO A O 1
ATOM 2182 N N . ILE A 1 257 ? -4.245 -11.704 5.083 1.00 98.00 257 ILE A N 1
ATOM 2183 C CA . ILE A 1 257 ? -4.269 -11.797 6.543 1.00 98.00 257 ILE A CA 1
ATOM 2184 C C . ILE A 1 257 ? -4.715 -10.447 7.085 1.00 98.00 257 ILE A C 1
ATOM 2186 O O . ILE A 1 257 ? -4.046 -9.435 6.888 1.00 98.00 257 ILE A O 1
ATOM 2190 N N . GLN A 1 258 ? -5.848 -10.440 7.778 1.00 98.06 258 GLN A N 1
ATOM 2191 C CA . GLN A 1 258 ? -6.327 -9.265 8.487 1.00 98.06 258 GLN A CA 1
ATOM 2192 C C . GLN A 1 258 ? -5.381 -8.941 9.649 1.00 98.06 258 GLN A C 1
ATOM 2194 O O . GLN A 1 258 ? -5.108 -9.798 10.489 1.00 98.06 258 GLN A O 1
ATOM 2199 N N . ILE A 1 259 ? -4.892 -7.703 9.692 1.00 98.44 259 ILE A N 1
ATOM 2200 C CA . ILE A 1 259 ? -4.069 -7.177 10.786 1.00 98.44 259 ILE A CA 1
ATOM 2201 C C . ILE A 1 259 ? -4.976 -6.511 11.829 1.00 98.44 259 ILE A C 1
ATOM 2203 O O . ILE A 1 259 ? -4.834 -6.760 13.023 1.00 98.44 259 ILE A O 1
ATOM 2207 N N . GLY A 1 260 ? -5.941 -5.701 11.381 1.00 97.38 260 GLY A N 1
ATOM 2208 C CA . GLY A 1 260 ? -6.858 -4.947 12.242 1.00 97.38 260 GLY A CA 1
ATOM 2209 C C . GLY A 1 260 ? -6.778 -3.443 11.990 1.00 97.38 260 GLY A C 1
ATOM 2210 O O . GLY A 1 260 ? -6.374 -3.025 10.914 1.00 97.38 260 GLY A O 1
ATOM 2211 N N . GLN A 1 261 ? -7.178 -2.634 12.967 1.00 96.88 261 GLN A N 1
ATOM 2212 C CA . GLN A 1 261 ? -7.126 -1.166 12.887 1.00 96.88 261 GLN A CA 1
ATOM 2213 C C . GLN A 1 261 ? -5.702 -0.629 13.144 1.00 96.88 261 GLN A C 1
ATOM 2215 O O . GLN A 1 261 ? -4.761 -1.406 13.339 1.00 96.88 261 GLN A O 1
ATOM 2220 N N . LYS A 1 262 ? -5.532 0.697 13.144 1.00 96.56 262 LYS A N 1
ATOM 2221 C CA . LYS A 1 262 ? -4.242 1.400 13.265 1.00 96.56 262 LYS A CA 1
ATOM 2222 C C . LYS A 1 262 ? -3.359 0.892 14.413 1.00 96.56 262 LYS A C 1
ATOM 2224 O O . LYS A 1 262 ? -2.166 0.666 14.219 1.00 96.56 262 LYS A O 1
ATOM 2229 N N . GLU A 1 263 ? -3.916 0.652 15.595 1.00 96.50 263 GLU A N 1
ATOM 2230 C CA . GLU A 1 263 ? -3.158 0.191 16.767 1.00 96.50 263 GLU A CA 1
ATOM 2231 C C . GLU A 1 263 ? -2.564 -1.201 16.519 1.00 96.50 263 GLU A C 1
ATOM 2233 O O . GLU A 1 263 ? -1.416 -1.477 16.878 1.00 96.50 263 GLU A O 1
ATOM 2238 N N . ARG A 1 264 ? -3.327 -2.073 15.847 1.00 98.25 264 ARG A N 1
ATOM 2239 C CA . ARG A 1 264 ? -2.870 -3.409 15.449 1.00 98.25 264 ARG A CA 1
ATOM 2240 C C . ARG A 1 264 ? -1.847 -3.350 14.324 1.00 98.25 264 ARG A C 1
ATOM 2242 O O . ARG A 1 264 ? -0.907 -4.139 14.350 1.00 98.25 264 ARG A O 1
ATOM 2249 N N . LEU A 1 265 ? -1.976 -2.408 13.386 1.00 98.31 265 LEU A N 1
ATOM 2250 C CA . LEU A 1 265 ? -0.951 -2.156 12.370 1.00 98.31 265 LEU A CA 1
ATOM 2251 C C . LEU A 1 265 ? 0.386 -1.799 13.021 1.00 98.31 265 LEU A C 1
ATOM 2253 O O . LEU A 1 265 ? 1.402 -2.410 12.700 1.00 98.31 265 LEU A O 1
ATOM 2257 N N . ILE A 1 266 ? 0.389 -0.843 13.951 1.00 97.44 266 ILE A N 1
ATOM 2258 C CA . ILE A 1 266 ? 1.613 -0.409 14.633 1.00 97.44 266 ILE A CA 1
ATOM 2259 C C . ILE A 1 266 ? 2.251 -1.594 15.369 1.00 97.44 266 ILE A C 1
ATOM 2261 O O . ILE A 1 266 ? 3.437 -1.861 15.180 1.00 97.44 266 ILE A O 1
ATOM 2265 N N . GLN A 1 267 ? 1.465 -2.360 16.136 1.00 97.81 267 GLN A N 1
ATOM 2266 C CA . GLN A 1 267 ? 1.948 -3.573 16.810 1.00 97.81 267 GLN A CA 1
ATOM 2267 C C . GLN A 1 267 ? 2.551 -4.577 15.818 1.00 97.81 267 GLN A C 1
ATOM 2269 O O . GLN A 1 267 ? 3.651 -5.081 16.043 1.00 97.81 267 GLN A O 1
ATOM 2274 N N . TYR A 1 268 ? 1.867 -4.826 14.700 1.00 98.19 268 TYR A N 1
ATOM 2275 C CA . TYR A 1 268 ? 2.327 -5.728 13.649 1.00 98.19 268 TYR A CA 1
ATOM 2276 C C . TYR A 1 268 ? 3.668 -5.285 13.048 1.00 98.19 268 TYR A C 1
ATOM 2278 O O . TYR A 1 268 ? 4.582 -6.099 12.927 1.00 98.19 268 TYR A O 1
ATOM 2286 N N . LEU A 1 269 ? 3.819 -3.998 12.717 1.00 97.00 269 LEU A N 1
ATOM 2287 C CA . LEU A 1 269 ? 5.064 -3.453 12.170 1.00 97.00 269 LEU A CA 1
ATOM 2288 C C . LEU A 1 269 ? 6.214 -3.556 13.179 1.00 97.00 269 LEU A C 1
ATOM 2290 O O . LEU A 1 269 ? 7.325 -3.932 12.810 1.00 97.00 269 LEU A O 1
ATOM 2294 N N . MET A 1 270 ? 5.959 -3.286 14.462 1.00 95.50 270 MET A N 1
ATOM 2295 C CA . MET A 1 270 ? 6.966 -3.451 15.515 1.00 95.50 270 MET A CA 1
ATOM 2296 C C . MET A 1 270 ? 7.410 -4.900 15.685 1.00 95.50 270 MET A C 1
ATOM 2298 O O . MET A 1 270 ? 8.602 -5.177 15.814 1.00 95.50 270 MET A O 1
ATOM 2302 N N . ASP A 1 271 ? 6.461 -5.829 15.667 1.00 96.81 271 ASP A N 1
ATOM 2303 C CA . ASP A 1 271 ? 6.746 -7.258 15.705 1.00 96.81 271 ASP A CA 1
ATOM 2304 C C . ASP A 1 271 ? 7.571 -7.701 14.496 1.00 96.81 271 ASP A C 1
ATOM 2306 O O . ASP A 1 271 ? 8.517 -8.476 14.648 1.00 96.81 271 ASP A O 1
ATOM 2310 N N . LEU A 1 272 ? 7.244 -7.187 13.310 1.00 95.50 272 LEU A N 1
ATOM 2311 C CA . LEU A 1 272 ? 7.959 -7.473 12.073 1.00 95.50 272 LEU A CA 1
ATOM 2312 C C . LEU A 1 272 ? 9.415 -6.995 12.143 1.00 95.50 272 LEU A C 1
ATOM 2314 O O . LEU A 1 272 ? 10.316 -7.761 11.804 1.00 95.50 272 LEU A O 1
ATOM 2318 N N . MET A 1 273 ? 9.645 -5.779 12.649 1.00 93.75 273 MET A N 1
ATOM 2319 C CA . MET A 1 273 ? 10.983 -5.213 12.870 1.00 93.75 273 MET A CA 1
ATOM 2320 C C . MET A 1 273 ? 11.791 -5.981 13.921 1.00 93.75 273 MET A C 1
ATOM 2322 O O . MET A 1 273 ? 13.003 -6.094 13.791 1.00 93.75 273 MET A O 1
ATOM 2326 N N . ARG A 1 274 ? 11.139 -6.533 14.953 1.00 94.19 274 ARG A N 1
ATOM 2327 C CA . ARG A 1 274 ? 11.811 -7.360 15.971 1.00 94.19 274 ARG A CA 1
ATOM 2328 C C . ARG A 1 274 ? 12.195 -8.747 15.451 1.00 94.19 274 ARG A C 1
ATOM 2330 O O . ARG A 1 274 ? 13.206 -9.296 15.876 1.00 94.19 274 ARG A O 1
ATOM 2337 N N . LYS A 1 275 ? 11.381 -9.329 14.566 1.00 95.50 275 LYS A N 1
ATOM 2338 C CA . LYS A 1 275 ? 11.554 -10.704 14.056 1.00 95.50 275 LYS A CA 1
ATOM 2339 C C . LYS A 1 275 ? 12.404 -10.789 12.788 1.00 95.50 275 LYS A C 1
ATOM 2341 O O . LYS A 1 275 ? 12.890 -11.867 12.459 1.00 95.50 275 LYS A O 1
ATOM 2346 N N . THR A 1 276 ? 12.568 -9.681 12.070 1.00 94.00 276 THR A N 1
ATOM 2347 C CA . THR A 1 276 ? 13.241 -9.641 10.766 1.00 94.00 276 THR A CA 1
ATOM 2348 C C . THR A 1 276 ? 14.517 -8.820 10.855 1.00 94.00 276 THR A C 1
ATOM 2350 O O . THR A 1 276 ? 14.525 -7.762 11.473 1.00 94.00 276 THR A O 1
ATOM 2353 N N . ARG A 1 277 ? 15.596 -9.279 10.208 1.00 91.69 277 ARG A N 1
ATOM 2354 C CA . ARG A 1 277 ? 16.906 -8.613 10.263 1.00 91.69 277 ARG A CA 1
ATOM 2355 C C . ARG A 1 277 ? 16.839 -7.167 9.766 1.00 91.69 277 ARG A C 1
ATOM 2357 O O . ARG A 1 277 ? 17.348 -6.279 10.441 1.00 91.69 277 ARG A O 1
ATOM 2364 N N . THR A 1 278 ? 16.239 -6.933 8.599 1.00 92.19 278 THR A N 1
ATOM 2365 C CA . THR A 1 278 ? 15.978 -5.575 8.105 1.00 92.19 278 THR A CA 1
ATOM 2366 C C . THR A 1 278 ? 14.571 -5.457 7.536 1.00 92.19 278 THR A C 1
ATOM 2368 O O . THR A 1 278 ? 14.081 -6.356 6.848 1.00 92.19 278 THR A O 1
ATOM 2371 N N . VAL A 1 279 ? 13.919 -4.334 7.838 1.00 94.50 279 VAL A N 1
ATOM 2372 C CA . VAL A 1 279 ? 12.587 -3.984 7.337 1.00 94.50 279 VAL A CA 1
ATOM 2373 C C . VAL A 1 279 ? 12.646 -2.562 6.804 1.00 94.50 279 VAL A C 1
ATOM 2375 O O . VAL A 1 279 ? 12.975 -1.638 7.543 1.00 94.50 279 VAL A O 1
ATOM 2378 N N . TYR A 1 280 ? 12.308 -2.375 5.532 1.00 94.81 280 TYR A N 1
ATOM 2379 C CA . TYR A 1 280 ? 12.121 -1.049 4.949 1.00 94.81 280 TYR A CA 1
ATOM 2380 C C . TYR A 1 280 ? 10.635 -0.804 4.722 1.00 94.81 280 TYR A C 1
ATOM 2382 O O . TYR A 1 280 ? 9.944 -1.644 4.144 1.00 94.81 280 TYR A O 1
ATOM 2390 N N . LEU A 1 281 ? 10.151 0.345 5.188 1.00 96.50 281 LEU A N 1
ATOM 2391 C CA . LEU A 1 281 ? 8.759 0.756 5.058 1.00 96.50 281 LEU A CA 1
ATOM 2392 C C . LEU A 1 281 ? 8.678 1.943 4.106 1.00 96.50 281 LEU A C 1
ATOM 2394 O O . LEU A 1 281 ? 9.371 2.942 4.296 1.00 96.50 281 LEU A O 1
ATOM 2398 N N . PHE A 1 282 ? 7.809 1.836 3.111 1.00 97.31 282 PHE A N 1
ATOM 2399 C CA . PHE A 1 282 ? 7.531 2.888 2.148 1.00 97.31 282 PHE A CA 1
ATOM 2400 C C . PHE A 1 282 ? 6.041 3.196 2.185 1.00 97.31 282 PHE A C 1
ATOM 2402 O O . PHE A 1 282 ? 5.214 2.302 2.013 1.00 97.31 282 PHE A O 1
ATOM 2409 N N . VAL A 1 283 ? 5.701 4.455 2.424 1.00 97.62 283 VAL A N 1
ATOM 2410 C CA . VAL A 1 283 ? 4.324 4.942 2.366 1.00 97.62 283 VAL A CA 1
ATOM 2411 C C . VAL A 1 283 ? 4.059 5.526 0.993 1.00 97.62 283 VAL A C 1
ATOM 2413 O O . VAL A 1 283 ? 4.924 6.188 0.416 1.00 97.62 283 VAL A O 1
ATOM 2416 N N . VAL A 1 284 ? 2.869 5.248 0.475 1.00 97.75 284 VAL A N 1
ATOM 2417 C CA . VAL A 1 284 ? 2.404 5.739 -0.817 1.00 97.75 284 VAL A CA 1
ATOM 2418 C C . VAL A 1 284 ? 1.300 6.753 -0.573 1.00 97.75 284 VAL A C 1
ATOM 2420 O O . VAL A 1 284 ? 0.340 6.456 0.138 1.00 97.75 284 VAL A O 1
ATOM 2423 N N . SER A 1 285 ? 1.436 7.933 -1.161 1.00 95.81 285 SER A N 1
ATOM 2424 C CA . SER A 1 285 ? 0.487 9.043 -1.039 1.00 95.81 285 SER A CA 1
ATOM 2425 C C . SER A 1 285 ? 0.084 9.520 -2.424 1.00 95.81 285 SER A C 1
ATOM 2427 O O . SER A 1 285 ? 0.857 9.399 -3.367 1.00 95.81 285 SER A O 1
ATOM 2429 N N . GLN A 1 286 ? -1.120 10.060 -2.570 1.00 92.25 286 GLN A N 1
ATOM 2430 C CA . GLN A 1 286 ? -1.509 10.698 -3.825 1.00 92.25 286 GLN A CA 1
ATOM 2431 C C . GLN A 1 286 ? -0.652 11.950 -4.056 1.00 92.25 286 GLN A C 1
ATOM 2433 O O . GLN A 1 286 ? -0.411 12.700 -3.108 1.00 92.25 286 GLN A O 1
ATOM 2438 N N . GLN A 1 287 ? -0.195 12.170 -5.293 1.00 87.00 287 GLN A N 1
ATOM 2439 C CA . GLN A 1 287 ? 0.494 13.410 -5.646 1.00 87.00 287 GLN A CA 1
ATOM 2440 C C . GLN A 1 287 ? -0.460 14.583 -5.457 1.00 87.00 287 GLN A C 1
ATOM 2442 O O . GLN A 1 287 ? -1.552 14.619 -6.032 1.00 87.00 287 GLN A O 1
ATOM 2447 N N . ILE A 1 288 ? -0.036 15.561 -4.665 1.00 76.38 288 ILE A N 1
ATOM 2448 C CA . ILE A 1 288 ? -0.695 16.858 -4.644 1.00 76.38 288 ILE A CA 1
ATOM 2449 C C . ILE A 1 288 ? -0.199 17.567 -5.901 1.00 76.38 288 ILE A C 1
ATOM 2451 O O . ILE A 1 288 ? 0.981 17.896 -6.004 1.00 76.38 288 ILE A O 1
ATOM 2455 N N . ASN A 1 289 ? -1.080 17.750 -6.887 1.00 51.94 289 ASN A N 1
ATOM 2456 C CA . ASN A 1 289 ? -0.803 18.580 -8.058 1.00 51.94 289 ASN A CA 1
ATOM 2457 C C . ASN A 1 289 ? -0.706 20.047 -7.615 1.00 51.94 289 ASN A C 1
ATOM 2459 O O . ASN A 1 289 ? -1.583 20.863 -7.889 1.00 51.94 289 ASN A O 1
ATOM 2463 N N . GLU A 1 290 ? 0.372 20.406 -6.929 1.00 44.72 290 GLU A N 1
ATOM 2464 C CA . GLU A 1 290 ? 0.802 21.790 -6.889 1.00 44.72 290 GLU A CA 1
ATOM 2465 C C . GLU A 1 290 ? 1.210 22.128 -8.319 1.00 44.72 290 GLU A C 1
ATOM 2467 O O . GLU A 1 290 ? 2.132 21.526 -8.880 1.00 44.72 290 GLU A O 1
ATOM 2472 N N . LYS A 1 291 ? 0.450 23.032 -8.951 1.00 39.06 291 LYS A N 1
ATOM 2473 C CA . LYS A 1 291 ? 0.781 23.615 -10.253 1.00 39.06 291 LYS A CA 1
ATOM 2474 C C . LYS A 1 291 ? 2.288 23.870 -10.255 1.00 39.06 291 LYS A C 1
ATOM 2476 O O . LYS A 1 291 ? 2.767 24.698 -9.485 1.00 39.06 291 LYS A O 1
ATOM 2481 N N . ARG A 1 292 ? 3.037 23.133 -11.090 1.00 37.06 292 ARG A N 1
ATOM 2482 C CA . ARG A 1 292 ? 4.445 23.420 -11.376 1.00 37.06 292 ARG A CA 1
ATOM 2483 C C . ARG A 1 292 ? 4.489 24.859 -11.876 1.00 37.06 292 ARG A C 1
ATOM 2485 O O . ARG A 1 292 ? 4.285 25.101 -13.063 1.00 37.06 292 ARG A O 1
ATOM 2492 N N . HIS A 1 293 ? 4.725 25.808 -10.976 1.00 36.00 293 HIS A N 1
ATOM 2493 C CA . HIS A 1 293 ? 5.174 27.134 -11.340 1.00 36.00 293 HIS A CA 1
ATOM 2494 C C . HIS A 1 293 ? 6.530 26.926 -12.000 1.00 36.00 293 HIS A C 1
ATOM 2496 O O . HIS A 1 293 ? 7.560 26.756 -11.352 1.00 36.00 293 HIS A O 1
ATOM 2502 N N . SER A 1 294 ? 6.494 26.839 -13.327 1.00 31.92 294 SER A N 1
ATOM 2503 C CA . SER A 1 294 ? 7.660 26.991 -14.167 1.00 31.92 294 SER A CA 1
ATOM 2504 C C . SER A 1 294 ? 8.275 28.342 -13.823 1.00 31.92 294 SER A C 1
ATOM 2506 O O . SER A 1 294 ? 7.731 29.382 -14.200 1.00 31.92 294 SER A O 1
ATOM 2508 N N . PHE A 1 295 ? 9.395 28.329 -13.110 1.00 37.56 295 PHE A N 1
ATOM 2509 C CA . PHE A 1 295 ? 10.355 29.410 -13.234 1.00 37.56 295 PHE A CA 1
ATOM 2510 C C . PHE A 1 295 ? 10.846 29.369 -14.685 1.00 37.56 295 PHE A C 1
ATOM 2512 O O . PHE A 1 295 ? 11.531 28.430 -15.093 1.00 37.56 295 PHE A O 1
ATOM 2519 N N . LYS A 1 296 ? 10.347 30.318 -15.480 1.00 34.81 296 LYS A N 1
ATOM 2520 C CA . LYS A 1 296 ? 11.021 30.781 -16.690 1.00 34.81 296 LYS A CA 1
ATOM 2521 C C . LYS A 1 296 ? 12.183 31.673 -16.283 1.00 34.81 296 LYS A C 1
ATOM 2523 O O . LYS A 1 296 ? 12.015 32.397 -15.277 1.00 34.81 296 LYS A O 1
#

Solvent-accessible surface area (backbone atoms only — not comparable to full-atom values): 17626 Å² total; per-residue (Å²): 132,85,87,63,68,89,90,64,52,75,66,57,54,50,54,51,43,53,58,37,43,77,76,36,59,70,60,28,54,58,59,50,73,77,46,100,58,68,67,62,62,58,52,49,54,52,51,51,53,49,53,50,54,60,54,66,69,59,71,87,86,83,76,84,77,75,66,100,80,80,75,85,95,74,89,57,80,68,57,59,55,53,53,54,52,50,55,69,74,66,50,69,64,64,58,58,50,51,51,52,52,53,52,52,53,53,52,52,53,51,50,52,51,51,53,52,50,51,51,52,50,51,55,52,49,65,68,64,68,59,76,83,69,75,84,60,75,45,61,54,64,86,53,21,34,44,48,29,16,50,22,32,51,69,56,36,88,71,74,54,43,72,70,60,55,49,49,53,50,55,62,54,48,77,76,49,91,88,74,89,64,86,52,44,90,55,24,62,62,54,69,68,58,55,48,52,57,42,42,76,71,52,29,44,76,44,76,60,51,56,94,76,69,49,66,80,85,79,54,67,67,89,75,38,63,24,32,44,37,30,44,69,88,75,45,37,23,15,40,34,71,56,92,74,30,30,28,44,35,42,18,87,44,97,60,74,43,81,56,36,40,73,71,40,44,53,52,50,54,53,51,48,52,73,76,36,96,40,68,47,44,29,42,29,34,74,55,77,83,67,78,80,77,73,83,124